Protein AF-A0A7S2GI85-F1 (afdb_monomer_lite)

Radius of gyration: 32.43 Å; chains: 1; bounding box: 48×87×82 Å

Secondary structure (DSSP, 8-state):
--------HHHHHHHHHHHHSHHHHHHHT--EEEEETTEEEETTEEEEEEEPPTTSPPPP-TTTHHHH-HHHHHHHHTEEEEETTEEEEHHHHHHT--TT-EE--S----TT---SGGGG----PPP-S-HHHHHHHHHHHHHHHHHHHHHHHHHSS-----------------------------------------------

Sequence (204 aa):
GGKGADEDPLRSELDVIMRNSGDLFALRGWDLVHVNRERYLLNGRTIKLYQIPPGSALPYFTHISPMLGYDVAERASRIVVCDGPLRQPLLDYLLQTGQNESYDQRGTENPGGVEGAGKIIDFNVAFSGDRMIEMKHATIQAEMRRIVDEEVTRMTVPSPDRARPLGAMPGGQVGIPRGPSASTSYHNMSMSQDMETTRRYMDG

Foldseek 3Di:
DDPPPPPDVLVVLVVVLCVQCVVVCVVLVWDWADDDDQWIQTVNAIKGKDFADPPDDFFDQVVCCVPRHDVSSRSQSRIWIHDPQWIDGPVCVSVVVVGPIDGNPPPVVPVVDLPAPLVVDDDPDDDPVDPVVVVVVVVVSVVVSVVRRVVVVVVPDPDPDDDDDDDDDDDDDDDDDDDDDDDDDDDDDDDDDDDDDDDDDDDD

pLDDT: mean 73.33, std 22.31, range [34.06, 97.56]

Organism: NCBI:txid327968

Structure (mmCIF, N/CA/C/O backbone):
data_AF-A0A7S2GI85-F1
#
_entry.id   AF-A0A7S2GI85-F1
#
loop_
_atom_site.group_PDB
_atom_site.id
_atom_site.type_symbol
_atom_site.label_atom_id
_atom_site.label_alt_id
_atom_site.label_comp_id
_atom_site.label_asym_id
_atom_site.label_entity_id
_atom_site.label_seq_id
_atom_site.pdbx_PDB_ins_code
_atom_site.Cartn_x
_atom_site.Cartn_y
_atom_site.Cartn_z
_atom_site.occupancy
_atom_site.B_iso_or_equiv
_atom_site.auth_seq_id
_atom_site.auth_comp_id
_atom_site.auth_asym_id
_atom_site.auth_atom_id
_atom_site.pdbx_PDB_model_num
ATOM 1 N N . GLY A 1 1 ? -27.551 12.483 -22.289 1.00 35.38 1 GLY A N 1
ATOM 2 C CA . GLY A 1 1 ? -26.116 12.714 -22.531 1.00 35.38 1 GLY A CA 1
ATOM 3 C C . GLY A 1 1 ? -25.340 11.820 -21.599 1.00 35.38 1 GLY A C 1
ATOM 4 O O . GLY A 1 1 ? -25.508 11.961 -20.395 1.00 35.38 1 GLY A O 1
ATOM 5 N N . GLY A 1 2 ? -24.611 10.845 -22.146 1.00 44.38 2 GLY A N 1
ATOM 6 C CA . GLY A 1 2 ? -23.839 9.873 -21.373 1.00 44.38 2 GLY A CA 1
ATOM 7 C C . GLY A 1 2 ? -22.739 10.577 -20.590 1.00 44.38 2 GLY A C 1
ATOM 8 O O . GLY A 1 2 ? -21.836 11.163 -21.177 1.00 44.38 2 GLY A O 1
ATOM 9 N N . LYS A 1 3 ? -22.867 10.562 -19.265 1.00 47.69 3 LYS A N 1
ATOM 10 C CA . LYS A 1 3 ? -21.841 11.021 -18.336 1.00 47.69 3 LYS A CA 1
ATOM 11 C C . LYS A 1 3 ? -20.714 9.995 -18.445 1.00 47.69 3 LYS A C 1
ATOM 13 O O . LYS A 1 3 ? -20.903 8.860 -18.015 1.00 47.69 3 LYS A O 1
ATOM 18 N N . GLY A 1 4 ? -19.637 10.359 -19.143 1.00 44.94 4 GLY A N 1
ATOM 19 C CA . GLY A 1 4 ? -18.458 9.512 -19.295 1.00 44.94 4 GLY A CA 1
ATOM 20 C C . GLY A 1 4 ? -18.057 8.981 -17.928 1.00 44.94 4 GLY A C 1
ATOM 21 O O . GLY A 1 4 ? -18.009 9.747 -16.964 1.00 44.94 4 GLY A O 1
ATOM 22 N N . ALA A 1 5 ? -17.892 7.664 -17.838 1.00 51.09 5 ALA A N 1
ATOM 23 C CA . ALA A 1 5 ? -17.296 7.033 -16.683 1.00 51.09 5 ALA A CA 1
ATOM 24 C C . ALA A 1 5 ? -15.904 7.648 -16.531 1.00 51.09 5 ALA A C 1
ATOM 26 O O . ALA A 1 5 ? -15.017 7.377 -17.334 1.00 51.09 5 ALA A O 1
ATOM 27 N N . ASP A 1 6 ? -15.774 8.556 -15.571 1.00 56.22 6 ASP A N 1
ATOM 28 C CA . ASP A 1 6 ? -14.496 9.018 -15.053 1.00 56.22 6 ASP A CA 1
ATOM 29 C C . ASP A 1 6 ? -13.850 7.755 -14.469 1.00 56.22 6 ASP A C 1
ATOM 31 O O . ASP A 1 6 ? -14.204 7.311 -13.372 1.00 56.22 6 ASP A O 1
ATOM 35 N N . GLU A 1 7 ? -13.066 7.049 -15.285 1.00 65.69 7 GLU A N 1
ATOM 36 C CA . GLU A 1 7 ? -12.325 5.885 -14.824 1.00 65.69 7 GLU A CA 1
ATOM 37 C C . GLU A 1 7 ? -11.372 6.373 -13.743 1.00 65.69 7 GLU A C 1
ATOM 39 O O . GLU A 1 7 ? -10.513 7.219 -13.984 1.00 65.69 7 GLU A O 1
ATOM 44 N N . ASP A 1 8 ? -11.579 5.871 -12.528 1.00 84.94 8 ASP A N 1
ATOM 45 C CA . 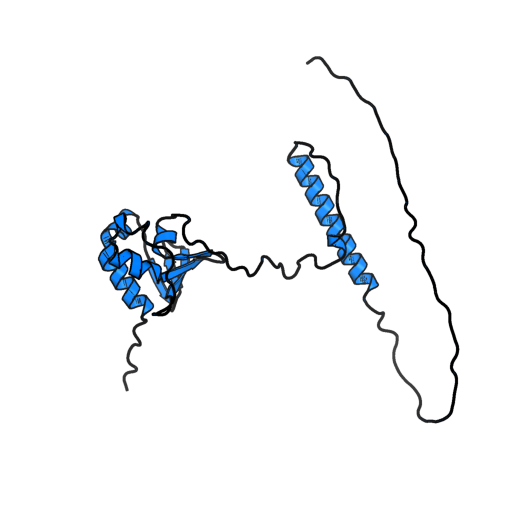ASP A 1 8 ? -10.770 6.227 -11.374 1.00 84.94 8 ASP A CA 1
ATOM 46 C C . ASP A 1 8 ? -9.297 5.886 -11.684 1.00 84.94 8 ASP A C 1
ATOM 48 O O . ASP A 1 8 ? -8.977 4.702 -11.859 1.00 84.94 8 ASP A O 1
ATOM 52 N N . PRO A 1 9 ? -8.392 6.880 -11.787 1.00 88.44 9 PRO A N 1
ATOM 53 C CA . PRO A 1 9 ? -7.005 6.649 -12.187 1.00 88.44 9 PRO A CA 1
ATOM 54 C C . PRO A 1 9 ? -6.286 5.687 -11.235 1.00 88.44 9 PRO A C 1
ATOM 56 O O . PRO A 1 9 ? -5.442 4.904 -11.674 1.00 88.44 9 PRO A O 1
ATOM 59 N N . LEU A 1 10 ? -6.681 5.669 -9.956 1.00 92.44 10 LEU A N 1
ATOM 60 C CA . LEU A 1 10 ? -6.186 4.708 -8.976 1.00 92.44 10 LEU A CA 1
ATOM 61 C C . LEU A 1 10 ? -6.545 3.275 -9.377 1.00 92.44 10 LEU A C 1
ATOM 63 O O . LEU A 1 10 ? -5.712 2.376 -9.278 1.00 92.44 10 LEU A O 1
ATOM 67 N N . ARG A 1 11 ? -7.781 3.057 -9.830 1.00 92.25 11 ARG A N 1
ATOM 68 C CA . ARG A 1 11 ? -8.268 1.733 -10.218 1.00 92.25 11 ARG A CA 1
ATOM 69 C C . ARG A 1 11 ? -7.554 1.228 -11.466 1.00 92.25 11 ARG A C 1
ATOM 71 O O . ARG A 1 11 ? -7.111 0.086 -11.476 1.00 92.25 11 ARG A O 1
ATOM 78 N N . SER A 1 12 ? -7.373 2.089 -12.467 1.00 91.94 12 SER A N 1
ATOM 79 C CA . SER A 1 12 ? -6.593 1.737 -13.659 1.00 91.94 12 SER A CA 1
ATOM 80 C C . SER A 1 12 ? -5.156 1.345 -13.293 1.00 91.94 12 SER A C 1
ATOM 82 O O . SER A 1 12 ? -4.629 0.370 -13.828 1.00 91.94 12 SER A O 1
ATOM 84 N N . GLU A 1 13 ? -4.511 2.078 -12.380 1.00 92.81 13 GLU A N 1
ATOM 85 C CA . GLU A 1 13 ? -3.142 1.762 -11.958 1.00 92.81 13 GLU A CA 1
ATOM 86 C C . GLU A 1 13 ? -3.076 0.453 -11.152 1.00 92.81 13 GLU A C 1
ATOM 88 O O . GLU A 1 13 ? -2.193 -0.374 -11.393 1.00 92.81 13 GLU A O 1
ATOM 93 N N . LEU A 1 14 ? -4.041 0.211 -1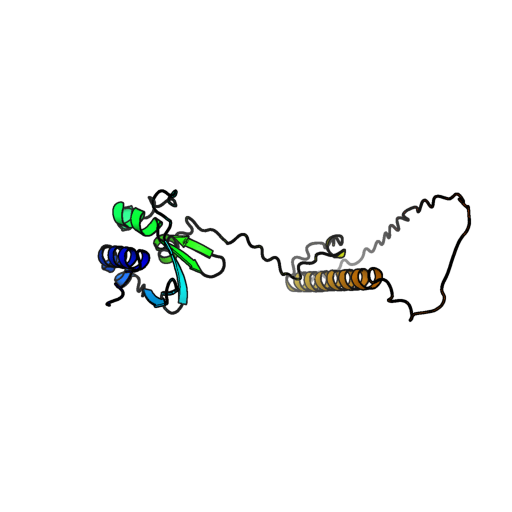0.256 1.00 94.38 14 LEU A N 1
ATOM 94 C CA . LEU A 1 14 ? -4.179 -1.061 -9.537 1.00 94.38 14 LEU A CA 1
ATOM 95 C C . LEU A 1 14 ? -4.355 -2.238 -10.494 1.00 94.38 14 LEU A C 1
ATOM 97 O O . LEU A 1 14 ? -3.657 -3.237 -10.349 1.00 94.38 14 LEU A O 1
ATOM 101 N N . ASP A 1 15 ? -5.217 -2.111 -11.502 1.00 93.88 15 ASP A N 1
ATOM 102 C CA . ASP A 1 15 ? -5.456 -3.167 -12.488 1.00 93.88 15 ASP A CA 1
ATOM 103 C C . ASP A 1 15 ? -4.189 -3.487 -13.302 1.00 93.88 15 ASP A C 1
ATOM 105 O O . ASP A 1 15 ? -3.966 -4.629 -13.709 1.00 93.88 15 ASP A O 1
ATOM 109 N N . VAL A 1 16 ? -3.327 -2.498 -13.563 1.00 93.56 16 VAL A N 1
ATOM 110 C CA . VAL A 1 16 ? -2.014 -2.729 -14.192 1.00 93.56 16 VAL A CA 1
ATOM 111 C C . VAL A 1 16 ? -1.088 -3.495 -13.248 1.00 93.56 16 VAL A C 1
ATOM 113 O O . VAL A 1 16 ? -0.493 -4.492 -13.660 1.00 93.56 16 VAL A O 1
ATOM 116 N N . ILE A 1 17 ? -0.991 -3.082 -11.983 1.00 94.75 17 ILE A N 1
ATOM 117 C CA . ILE A 1 17 ? -0.151 -3.759 -10.985 1.00 94.75 17 ILE A CA 1
ATOM 118 C C . ILE A 1 17 ? -0.621 -5.200 -10.778 1.00 94.75 17 ILE A C 1
ATOM 120 O O . ILE A 1 17 ? 0.200 -6.114 -10.833 1.00 94.75 17 ILE A O 1
ATOM 124 N N . MET A 1 18 ? -1.924 -5.428 -10.607 1.00 94.38 18 MET A N 1
ATOM 125 C CA . MET A 1 18 ? -2.496 -6.760 -10.400 1.00 94.38 18 MET A CA 1
ATOM 126 C C . MET A 1 18 ? -2.300 -7.668 -11.613 1.00 94.38 18 MET A C 1
ATOM 128 O O . MET A 1 18 ? -2.027 -8.849 -11.442 1.00 94.38 18 MET A O 1
ATOM 132 N N . ARG A 1 19 ? -2.369 -7.140 -12.842 1.00 94.44 19 ARG A N 1
ATOM 133 C CA . ARG A 1 19 ? -2.048 -7.928 -14.044 1.00 94.44 19 ARG A CA 1
ATOM 134 C C . ARG A 1 19 ? -0.569 -8.301 -14.120 1.00 94.44 19 ARG A C 1
ATOM 136 O O . ARG A 1 19 ? -0.256 -9.434 -14.461 1.00 94.44 19 ARG A O 1
ATOM 143 N N . ASN A 1 20 ? 0.328 -7.379 -13.773 1.00 93.94 20 ASN A N 1
ATOM 144 C CA . ASN A 1 20 ? 1.775 -7.610 -13.850 1.00 93.94 20 ASN A CA 1
ATOM 145 C C . ASN A 1 20 ? 2.326 -8.448 -12.687 1.00 93.94 20 ASN A C 1
ATOM 147 O O . ASN A 1 20 ? 3.384 -9.053 -12.816 1.00 93.94 20 ASN A O 1
ATOM 151 N N . SER A 1 21 ? 1.630 -8.472 -11.550 1.00 93.94 21 SER A N 1
ATOM 152 C CA . SER A 1 21 ? 2.037 -9.188 -10.334 1.00 93.94 21 SER A CA 1
ATOM 153 C C . SER A 1 21 ? 1.024 -10.249 -9.894 1.00 93.94 21 SER A C 1
ATOM 155 O O . SER A 1 21 ? 1.075 -10.721 -8.759 1.00 93.94 21 SER A O 1
ATOM 157 N N . GLY A 1 22 ? 0.118 -10.650 -10.791 1.00 92.44 22 GLY A N 1
ATOM 158 C CA . GLY A 1 22 ? -0.996 -11.553 -10.488 1.00 92.44 22 GLY A CA 1
ATOM 159 C C . GLY A 1 22 ? -0.549 -12.885 -9.894 1.00 92.44 22 GLY A C 1
ATOM 160 O O . GLY A 1 22 ? -1.153 -13.354 -8.932 1.00 92.44 22 GLY A O 1
ATOM 161 N N . ASP A 1 23 ? 0.567 -13.434 -10.379 1.00 94.12 23 ASP A N 1
ATOM 162 C CA . ASP A 1 23 ? 1.159 -14.661 -9.839 1.00 94.12 23 ASP A CA 1
ATOM 163 C C . ASP A 1 23 ? 1.561 -14.505 -8.367 1.00 94.12 23 ASP A C 1
ATOM 165 O O . ASP A 1 23 ? 1.338 -15.411 -7.564 1.00 94.12 23 ASP A O 1
ATOM 169 N N . LEU A 1 24 ? 2.104 -13.343 -7.981 1.00 93.62 24 LEU A N 1
ATOM 170 C CA . LEU A 1 24 ? 2.474 -13.065 -6.592 1.00 93.62 24 LEU A CA 1
ATOM 171 C C . LEU A 1 24 ? 1.231 -12.928 -5.704 1.00 93.62 24 LEU A C 1
ATOM 173 O O . LEU A 1 24 ? 1.209 -13.487 -4.608 1.00 93.62 24 LEU A O 1
ATOM 177 N N . PHE A 1 25 ? 0.198 -12.225 -6.179 1.00 94.69 25 PHE A N 1
ATOM 178 C CA . PHE A 1 25 ? -1.075 -12.089 -5.463 1.00 94.69 25 PHE A CA 1
ATOM 179 C C . PHE A 1 25 ? -1.739 -13.452 -5.246 1.00 94.69 25 PHE A C 1
ATOM 181 O O . PHE A 1 25 ? -2.134 -13.770 -4.123 1.00 94.69 25 PHE A O 1
ATOM 188 N N . ALA A 1 26 ? -1.788 -14.290 -6.285 1.00 94.56 26 ALA A N 1
ATOM 189 C CA . ALA A 1 26 ? -2.333 -15.640 -6.205 1.00 94.56 26 ALA A CA 1
ATOM 190 C C . ALA A 1 26 ? -1.514 -16.532 -5.259 1.00 94.56 26 ALA A C 1
ATOM 192 O O . ALA A 1 26 ? -2.082 -17.190 -4.389 1.00 94.56 26 ALA A O 1
ATOM 193 N N . LEU A 1 27 ? -0.180 -16.511 -5.373 1.00 96.12 27 LEU A N 1
ATOM 194 C CA . LEU A 1 27 ? 0.724 -17.299 -4.530 1.00 96.12 27 LEU A CA 1
ATOM 195 C C . LEU A 1 27 ? 0.602 -16.940 -3.043 1.00 96.12 27 LEU A C 1
ATOM 197 O O . LEU A 1 27 ? 0.698 -17.814 -2.184 1.00 96.12 27 LEU A O 1
ATOM 201 N N . ARG A 1 28 ? 0.416 -15.654 -2.730 1.00 95.19 28 ARG A N 1
ATOM 202 C CA . ARG A 1 28 ? 0.301 -15.153 -1.352 1.00 95.19 28 ARG A CA 1
ATOM 203 C C . ARG A 1 28 ? -1.131 -15.145 -0.821 1.00 95.19 28 ARG A C 1
ATOM 205 O O . ARG A 1 28 ? -1.319 -14.869 0.362 1.00 95.19 28 ARG A O 1
ATOM 212 N N . GLY A 1 29 ? -2.119 -15.448 -1.663 1.00 95.19 29 GLY A N 1
ATOM 213 C CA . GLY A 1 29 ? -3.531 -15.376 -1.297 1.00 95.19 29 GLY A CA 1
ATOM 214 C C . GLY A 1 29 ? -3.954 -13.960 -0.907 1.00 95.19 29 GLY A C 1
ATOM 215 O O . GLY A 1 29 ? -4.671 -13.783 0.075 1.00 95.19 29 GLY A O 1
ATOM 216 N N . TRP A 1 30 ? -3.453 -12.947 -1.619 1.00 96.12 30 TRP A N 1
ATOM 217 C CA . TRP A 1 30 ? -3.903 -11.568 -1.454 1.00 96.12 30 TRP A CA 1
ATOM 218 C C . TRP A 1 30 ? -5.110 -11.322 -2.351 1.00 96.12 30 TRP A C 1
ATOM 220 O O . TRP A 1 30 ? -4.985 -11.255 -3.572 1.00 96.12 30 TRP A O 1
ATOM 230 N N . ASP A 1 31 ? -6.272 -11.174 -1.731 1.00 95.38 31 ASP A N 1
ATOM 231 C CA . ASP A 1 31 ? -7.523 -10.841 -2.397 1.00 95.38 31 ASP A CA 1
ATOM 232 C C . ASP A 1 31 ? -7.865 -9.375 -2.130 1.00 95.38 31 ASP A C 1
ATOM 234 O O . ASP A 1 31 ? -8.175 -9.002 -0.994 1.00 95.38 31 ASP A O 1
ATOM 238 N N . LEU A 1 32 ? -7.750 -8.542 -3.170 1.00 95.69 32 LEU A N 1
ATOM 239 C CA . LEU A 1 32 ? -8.027 -7.110 -3.122 1.00 95.69 32 LEU A CA 1
ATOM 240 C C . LEU A 1 32 ? -9.298 -6.804 -3.921 1.00 95.69 32 LEU A C 1
ATOM 242 O O . LEU A 1 32 ? -9.292 -6.806 -5.150 1.00 95.69 32 LEU A O 1
ATOM 246 N N . VAL A 1 33 ? -10.383 -6.491 -3.216 1.00 95.69 33 VAL A N 1
ATOM 247 C CA . VAL A 1 33 ? -11.706 -6.253 -3.803 1.00 95.69 33 VAL A CA 1
ATOM 248 C C . VAL A 1 33 ? -12.118 -4.801 -3.597 1.00 95.69 33 VAL A C 1
ATOM 250 O O . VAL A 1 33 ? -12.135 -4.293 -2.476 1.00 95.69 33 VAL A O 1
ATOM 253 N N . HIS A 1 34 ? -12.487 -4.114 -4.677 1.00 94.88 34 HIS A N 1
ATOM 254 C CA . HIS A 1 34 ? -13.018 -2.752 -4.595 1.00 94.88 34 HIS A CA 1
ATOM 255 C C . HIS A 1 34 ? -14.394 -2.733 -3.922 1.00 94.88 34 HIS A C 1
ATOM 257 O O . HIS A 1 34 ? -15.280 -3.497 -4.295 1.00 94.88 34 HIS A O 1
ATOM 263 N N . VAL A 1 35 ? -14.586 -1.838 -2.947 1.00 94.38 35 VAL A N 1
ATOM 264 C CA . VAL A 1 35 ? -15.875 -1.659 -2.258 1.00 94.38 35 VAL A CA 1
ATOM 265 C C . VAL A 1 35 ? -16.576 -0.407 -2.760 1.00 94.38 35 VAL A C 1
ATOM 267 O O . VAL A 1 35 ? -17.689 -0.469 -3.278 1.00 94.38 35 VAL A O 1
ATOM 270 N N . ASN A 1 36 ? -15.951 0.755 -2.559 1.00 90.19 36 ASN A N 1
ATOM 271 C CA . ASN A 1 36 ? -16.453 2.039 -3.035 1.00 90.19 36 ASN A CA 1
ATOM 272 C C . ASN A 1 36 ? -15.355 3.102 -3.003 1.00 90.19 36 ASN A C 1
ATOM 274 O O . ASN A 1 36 ? -14.596 3.171 -2.045 1.00 90.19 36 ASN A O 1
ATOM 278 N N . ARG A 1 37 ? -15.311 3.988 -4.008 1.00 90.56 37 ARG A N 1
ATOM 279 C CA . ARG A 1 37 ? -14.323 5.085 -4.082 1.00 90.56 37 ARG A CA 1
ATOM 280 C C . ARG A 1 37 ? -12.904 4.565 -3.775 1.00 90.56 37 ARG A C 1
ATOM 282 O O . ARG A 1 37 ? -12.436 3.654 -4.439 1.00 90.56 37 ARG A O 1
ATOM 289 N N . GLU A 1 38 ? -12.290 5.064 -2.710 1.00 93.31 38 GLU A N 1
ATOM 290 C CA . GLU A 1 38 ? -10.956 4.699 -2.227 1.00 93.31 38 GLU A CA 1
ATOM 291 C C . GLU A 1 38 ? -10.935 3.485 -1.279 1.00 93.31 38 GLU A C 1
ATOM 293 O O . GLU A 1 38 ? -9.882 3.132 -0.763 1.00 93.31 38 GLU A O 1
ATOM 298 N N . ARG A 1 39 ? -12.073 2.858 -0.963 1.00 96.38 39 ARG A N 1
ATOM 299 C CA . ARG A 1 39 ? -12.157 1.739 -0.011 1.00 96.38 39 ARG A CA 1
ATOM 300 C C . ARG A 1 39 ? -12.086 0.390 -0.713 1.00 96.38 39 ARG A C 1
ATOM 302 O O . ARG A 1 39 ? -12.834 0.132 -1.659 1.00 96.38 39 ARG A O 1
ATOM 309 N N . TYR A 1 40 ? -11.255 -0.485 -0.159 1.00 97.44 40 TYR A N 1
ATOM 310 C CA . TYR A 1 40 ? -11.006 -1.835 -0.648 1.00 97.44 40 TYR A CA 1
ATOM 311 C C . TYR A 1 40 ? -11.073 -2.832 0.512 1.00 97.44 40 TYR A C 1
ATOM 313 O O . TYR A 1 40 ? -10.775 -2.487 1.656 1.00 97.44 40 TYR A O 1
ATOM 321 N N . LEU A 1 41 ? -11.474 -4.065 0.223 1.00 97.50 41 LEU A N 1
ATOM 322 C CA . LEU A 1 41 ? -11.290 -5.207 1.107 1.00 97.50 41 LEU A CA 1
ATOM 323 C C . LEU A 1 41 ? -10.002 -5.907 0.704 1.00 97.50 41 LEU A C 1
ATOM 325 O O . LEU A 1 41 ? -9.860 -6.291 -0.449 1.00 97.50 41 LEU A O 1
ATOM 329 N N . LEU A 1 42 ? -9.093 -6.076 1.653 1.00 96.62 42 LEU A N 1
ATOM 330 C CA . LEU A 1 42 ? -7.888 -6.871 1.504 1.00 96.62 42 LEU A CA 1
ATOM 331 C C . LEU A 1 42 ? -7.956 -8.030 2.494 1.00 96.62 42 LEU A C 1
ATOM 333 O O . LEU A 1 42 ? -7.918 -7.804 3.704 1.00 96.62 42 LEU A O 1
ATOM 337 N N . ASN A 1 43 ? -8.113 -9.258 2.000 1.00 95.31 43 ASN A N 1
ATOM 338 C CA . ASN A 1 43 ? -8.266 -10.461 2.832 1.00 95.31 43 ASN A CA 1
ATOM 339 C C . ASN A 1 43 ? -9.351 -10.305 3.923 1.00 95.31 43 ASN A C 1
ATOM 341 O O . ASN A 1 43 ? -9.163 -10.675 5.081 1.00 95.31 43 ASN A O 1
ATOM 345 N N . GLY A 1 44 ? -10.484 -9.688 3.567 1.00 93.50 44 GLY A N 1
ATOM 346 C CA . GLY A 1 44 ? -11.601 -9.409 4.481 1.00 93.50 44 GLY A CA 1
ATOM 347 C C . GLY A 1 44 ? -11.435 -8.166 5.369 1.00 93.50 44 GLY A C 1
ATOM 348 O O . GLY A 1 44 ? -12.385 -7.770 6.045 1.00 93.50 44 GLY A O 1
ATOM 349 N N . ARG A 1 45 ? -10.274 -7.500 5.352 1.00 95.62 45 ARG A N 1
ATOM 350 C CA . ARG A 1 45 ? -10.020 -6.256 6.093 1.00 95.62 45 ARG A CA 1
ATOM 351 C C . ARG A 1 45 ? -10.315 -5.035 5.226 1.00 95.62 45 ARG A C 1
ATOM 353 O O . ARG A 1 45 ? -9.826 -4.935 4.109 1.00 95.62 45 ARG A O 1
ATOM 360 N N . THR A 1 46 ? -11.091 -4.078 5.737 1.00 96.94 46 THR A N 1
ATOM 361 C CA . THR A 1 46 ? -11.358 -2.825 5.008 1.00 96.94 46 THR A CA 1
ATOM 362 C C . THR A 1 46 ? -10.182 -1.865 5.142 1.00 96.94 46 THR A C 1
ATOM 364 O O . THR A 1 46 ? -9.889 -1.404 6.242 1.00 96.94 46 THR A O 1
ATOM 367 N N . ILE A 1 47 ? -9.576 -1.504 4.016 1.00 97.44 47 ILE A N 1
ATOM 368 C CA . ILE A 1 47 ? -8.505 -0.513 3.907 1.00 97.44 47 ILE A CA 1
ATOM 369 C C . ILE A 1 47 ? -8.932 0.636 2.992 1.00 97.44 47 ILE A C 1
ATOM 371 O O . ILE A 1 47 ? -9.897 0.530 2.228 1.00 97.44 47 ILE A O 1
ATOM 375 N N . LYS A 1 48 ? -8.216 1.757 3.070 1.00 97.44 48 LYS A N 1
ATOM 376 C CA . LYS A 1 48 ? -8.310 2.836 2.085 1.00 97.44 48 LYS A CA 1
ATOM 377 C C . LYS A 1 48 ? -7.048 2.856 1.234 1.00 97.44 48 LYS A C 1
ATOM 379 O O . LYS A 1 48 ? -5.962 2.698 1.774 1.00 97.44 48 LYS A O 1
ATOM 384 N N . LEU A 1 49 ? -7.190 3.087 -0.060 1.00 97.25 49 LEU A N 1
ATOM 385 C CA . LEU A 1 49 ? -6.087 3.270 -0.991 1.00 97.25 49 LEU A CA 1
ATOM 386 C C . LEU A 1 49 ? -6.145 4.683 -1.556 1.00 97.25 49 LEU A C 1
ATOM 388 O O . LEU A 1 49 ? -7.220 5.159 -1.912 1.00 97.25 49 LEU A O 1
ATOM 392 N N . TYR A 1 50 ? -4.996 5.336 -1.668 1.00 95.00 50 TYR A N 1
ATOM 393 C CA . TYR A 1 50 ? -4.878 6.587 -2.408 1.00 95.00 50 TYR A CA 1
ATOM 394 C C . TYR A 1 50 ? -3.625 6.577 -3.275 1.00 95.00 50 TYR A C 1
ATOM 396 O O . TYR A 1 50 ? -2.657 5.868 -2.994 1.00 95.00 50 TYR A O 1
ATOM 404 N N . GLN A 1 51 ? -3.650 7.378 -4.335 1.00 95.56 51 GLN A N 1
ATOM 405 C CA . GLN A 1 51 ? -2.532 7.520 -5.255 1.00 95.56 51 GLN A CA 1
ATOM 406 C C . GLN A 1 51 ? -1.762 8.807 -4.958 1.00 95.56 51 GLN A C 1
ATOM 408 O O . GLN A 1 51 ? -2.340 9.887 -4.834 1.00 95.56 51 GLN A O 1
ATOM 413 N N . ILE A 1 52 ? -0.442 8.697 -4.868 1.00 94.38 52 ILE A N 1
ATOM 414 C CA . ILE A 1 52 ? 0.466 9.836 -4.792 1.00 94.38 52 ILE A CA 1
ATOM 415 C C . ILE A 1 52 ? 0.422 10.584 -6.137 1.00 94.38 52 ILE A C 1
ATOM 417 O O . ILE A 1 52 ? 0.648 9.956 -7.180 1.00 94.38 52 ILE A O 1
ATOM 421 N N . PRO A 1 53 ? 0.181 11.911 -6.145 1.00 92.31 53 PRO A N 1
ATOM 422 C CA . PRO A 1 53 ? 0.095 12.681 -7.378 1.00 92.31 53 PRO A CA 1
ATOM 423 C C . PRO A 1 53 ? 1.371 12.581 -8.229 1.00 92.31 53 PRO A C 1
ATOM 425 O O . PRO A 1 53 ? 2.481 12.580 -7.674 1.00 92.31 53 PRO A O 1
ATOM 428 N N . PRO A 1 54 ? 1.250 12.560 -9.569 1.00 90.06 54 PRO A N 1
ATOM 429 C CA . PRO A 1 54 ? 2.399 12.639 -10.466 1.00 90.06 54 PRO A CA 1
ATOM 430 C C . PRO A 1 54 ? 3.303 13.835 -10.130 1.00 90.06 54 PRO A C 1
ATOM 432 O O . PRO A 1 54 ? 2.820 14.911 -9.788 1.00 90.06 54 PRO A O 1
ATOM 435 N N . GLY A 1 55 ? 4.622 13.643 -10.209 1.00 91.56 55 GLY A N 1
ATOM 436 C CA . GLY A 1 55 ? 5.620 14.668 -9.867 1.00 91.56 55 GLY A CA 1
ATOM 437 C C . GLY A 1 55 ? 5.967 14.782 -8.377 1.00 91.56 55 GLY A C 1
ATOM 438 O O . GLY A 1 55 ? 6.956 15.429 -8.042 1.00 91.56 55 GLY A O 1
ATOM 439 N N . SER A 1 56 ? 5.218 14.128 -7.484 1.00 94.56 56 SER A N 1
ATOM 440 C CA . SER A 1 56 ? 5.587 14.042 -6.065 1.00 94.56 56 SER A CA 1
ATOM 441 C C . SER A 1 56 ? 6.760 13.081 -5.851 1.00 94.56 56 SER A C 1
ATOM 443 O O . SER A 1 56 ? 6.939 12.128 -6.616 1.00 94.56 56 SER A O 1
ATOM 445 N N . ALA A 1 57 ? 7.523 13.303 -4.777 1.00 94.88 57 ALA A N 1
ATOM 446 C CA . ALA A 1 57 ? 8.558 12.371 -4.342 1.00 94.88 57 ALA A CA 1
ATOM 447 C C . ALA A 1 57 ? 7.952 10.993 -4.031 1.00 94.88 57 ALA A C 1
ATOM 449 O O . ALA A 1 57 ? 6.904 10.897 -3.387 1.00 94.88 57 ALA A O 1
ATOM 450 N N . LEU A 1 58 ? 8.618 9.939 -4.499 1.00 94.81 58 LEU A N 1
ATOM 451 C CA . LEU A 1 58 ? 8.212 8.562 -4.246 1.00 94.81 58 LEU A CA 1
ATOM 452 C C . LEU A 1 58 ? 8.848 8.023 -2.961 1.00 94.81 58 LEU A C 1
ATOM 454 O O . LEU A 1 58 ? 10.007 8.345 -2.685 1.00 94.81 58 LEU A O 1
ATOM 458 N N . PRO A 1 59 ? 8.131 7.171 -2.208 1.00 95.12 59 PRO A N 1
ATOM 459 C CA . PRO A 1 59 ? 8.734 6.337 -1.176 1.00 95.12 59 PRO A CA 1
ATOM 460 C C . PRO A 1 59 ? 9.854 5.470 -1.759 1.00 95.12 59 PRO A C 1
ATOM 462 O O . PRO A 1 59 ? 9.844 5.136 -2.943 1.00 95.12 59 PRO A O 1
ATOM 465 N N . TYR A 1 60 ? 10.820 5.079 -0.934 1.00 96.19 60 TYR A N 1
ATOM 466 C CA . TYR A 1 60 ? 11.909 4.214 -1.380 1.00 96.19 60 TYR A CA 1
ATOM 467 C C . TYR A 1 60 ? 11.360 2.833 -1.769 1.00 96.19 60 TYR A C 1
ATOM 469 O O . TYR A 1 60 ? 10.737 2.181 -0.943 1.00 96.19 60 TYR A O 1
ATOM 477 N N . PHE A 1 61 ? 11.573 2.380 -3.008 1.00 96.56 61 PHE A N 1
ATOM 478 C CA . PHE A 1 61 ? 10.970 1.137 -3.524 1.00 96.56 61 PHE A CA 1
ATOM 479 C C . PHE A 1 61 ? 11.981 0.138 -4.099 1.00 96.56 61 PHE A C 1
ATOM 481 O O . PHE A 1 61 ? 11.614 -0.948 -4.548 1.00 96.56 61 PHE A O 1
ATOM 488 N N . THR A 1 62 ? 13.275 0.460 -4.124 1.00 97.06 62 THR A N 1
ATOM 489 C CA . THR A 1 62 ? 14.260 -0.409 -4.788 1.00 97.06 62 THR A CA 1
ATOM 490 C C . THR A 1 62 ? 14.541 -1.701 -4.026 1.00 97.06 62 THR A C 1
ATOM 492 O O . THR A 1 62 ? 15.118 -2.613 -4.603 1.00 97.06 62 THR A O 1
ATOM 495 N N . HIS A 1 63 ? 14.117 -1.831 -2.766 1.00 96.12 63 HIS A N 1
ATOM 496 C CA . HIS A 1 63 ? 14.228 -3.082 -2.006 1.00 96.12 63 HIS A CA 1
ATOM 497 C C . HIS A 1 63 ? 13.239 -4.163 -2.458 1.00 96.12 63 HIS A C 1
ATOM 499 O O . HIS A 1 63 ? 13.533 -5.343 -2.292 1.00 96.12 63 HIS A O 1
ATOM 505 N N . ILE A 1 64 ? 12.101 -3.789 -3.052 1.00 95.44 64 ILE A N 1
ATOM 506 C CA . ILE A 1 64 ? 11.112 -4.738 -3.600 1.00 95.44 64 ILE A CA 1
ATOM 507 C C . ILE A 1 64 ? 11.303 -5.006 -5.100 1.00 95.44 64 ILE A C 1
ATOM 509 O O . ILE A 1 64 ? 10.757 -5.976 -5.628 1.00 95.44 64 ILE A O 1
ATOM 513 N N . SER A 1 65 ? 12.108 -4.194 -5.794 1.00 95.94 65 SER A N 1
ATOM 514 C CA . SER A 1 65 ? 12.353 -4.349 -7.235 1.00 95.94 65 SER A CA 1
ATOM 515 C C . SER A 1 65 ? 12.942 -5.709 -7.648 1.00 95.94 65 SER A C 1
ATOM 517 O O . SER A 1 65 ? 12.544 -6.188 -8.711 1.00 95.94 65 SER A O 1
ATOM 519 N N . PRO A 1 66 ? 13.784 -6.410 -6.851 1.00 95.12 66 PRO A N 1
ATOM 520 C CA . PRO A 1 66 ? 14.271 -7.738 -7.233 1.00 95.12 66 PRO A CA 1
ATOM 521 C C . PRO A 1 66 ? 13.163 -8.796 -7.314 1.00 95.12 66 PRO A C 1
ATOM 523 O O . PRO A 1 66 ? 13.344 -9.816 -7.969 1.00 95.12 66 PRO A O 1
ATOM 526 N N . MET A 1 67 ? 12.029 -8.569 -6.643 1.00 91.88 67 MET A N 1
ATOM 527 C CA . MET A 1 67 ? 10.907 -9.509 -6.612 1.00 91.88 67 MET A CA 1
ATOM 528 C C . MET A 1 67 ? 9.912 -9.281 -7.754 1.00 91.88 67 MET A C 1
ATOM 530 O O . MET A 1 67 ? 9.324 -10.238 -8.245 1.00 91.88 67 MET A O 1
ATOM 534 N N . LEU A 1 68 ? 9.699 -8.024 -8.154 1.00 91.56 68 LEU A N 1
ATOM 535 C CA . LEU A 1 68 ? 8.589 -7.624 -9.033 1.00 91.56 68 LEU A CA 1
ATOM 536 C C . LEU A 1 68 ? 9.025 -6.894 -10.308 1.00 91.56 68 LEU A C 1
ATOM 538 O O . LEU A 1 68 ? 8.197 -6.603 -11.168 1.00 91.56 68 LEU A O 1
ATOM 542 N N . GLY A 1 69 ? 10.316 -6.597 -10.440 1.00 95.12 69 GLY A N 1
ATOM 543 C CA . GLY A 1 69 ? 10.835 -5.699 -11.462 1.00 95.12 69 GLY A CA 1
ATOM 544 C C . GLY A 1 69 ? 10.730 -4.233 -11.042 1.00 95.12 69 GLY A C 1
ATOM 545 O O . GLY A 1 69 ? 9.891 -3.840 -10.228 1.00 95.12 69 GLY A O 1
ATOM 546 N N . TYR A 1 70 ? 11.619 -3.413 -11.600 1.00 95.69 70 TYR A N 1
ATOM 547 C CA . TYR A 1 70 ? 11.735 -1.999 -11.245 1.00 95.69 70 TYR A CA 1
ATOM 548 C C . TYR A 1 70 ? 10.451 -1.217 -11.552 1.00 95.69 70 TYR A C 1
ATOM 550 O O . TYR A 1 70 ? 9.930 -0.541 -10.671 1.00 95.69 70 TYR A O 1
ATOM 558 N N . ASP A 1 71 ? 9.895 -1.382 -12.754 1.00 95.00 71 ASP A N 1
ATOM 559 C CA . ASP A 1 71 ? 8.736 -0.608 -13.217 1.00 95.00 71 ASP A CA 1
ATOM 560 C C . ASP A 1 71 ? 7.475 -0.879 -12.384 1.00 95.00 71 ASP A C 1
ATOM 562 O O . ASP A 1 71 ? 6.713 0.035 -12.067 1.00 95.00 71 ASP A O 1
ATOM 566 N N . VAL A 1 72 ? 7.247 -2.140 -12.002 1.00 95.12 72 VAL A N 1
ATOM 567 C CA . VAL A 1 72 ? 6.100 -2.526 -11.165 1.00 95.12 72 VAL A CA 1
ATOM 568 C C . VAL A 1 72 ? 6.286 -2.005 -9.743 1.00 95.12 72 VAL A C 1
ATOM 570 O O . VAL A 1 72 ? 5.342 -1.464 -9.168 1.00 95.12 72 VAL A O 1
ATOM 573 N N . ALA A 1 73 ? 7.499 -2.118 -9.192 1.00 96.00 73 ALA A N 1
ATOM 574 C CA . ALA A 1 73 ? 7.828 -1.589 -7.873 1.00 96.00 73 ALA A CA 1
ATOM 575 C C . ALA A 1 73 ? 7.656 -0.062 -7.807 1.00 96.00 73 ALA A C 1
ATOM 577 O O . ALA A 1 73 ? 7.036 0.442 -6.871 1.00 96.00 73 ALA A O 1
ATOM 578 N N . GLU A 1 74 ? 8.135 0.670 -8.817 1.00 95.88 74 GLU A N 1
ATOM 579 C CA . GLU A 1 74 ? 7.977 2.124 -8.907 1.00 95.88 74 GLU A CA 1
ATOM 580 C C . GLU A 1 74 ? 6.496 2.514 -8.967 1.00 95.88 74 GLU A C 1
ATOM 582 O O . GLU A 1 74 ? 6.037 3.353 -8.188 1.00 95.88 74 GLU A O 1
ATOM 587 N N . ARG A 1 75 ? 5.720 1.885 -9.856 1.00 95.00 75 ARG A N 1
ATOM 588 C CA . ARG A 1 75 ? 4.283 2.156 -10.002 1.00 95.00 75 ARG A CA 1
ATOM 589 C C . ARG A 1 75 ? 3.522 1.889 -8.714 1.00 95.00 75 ARG A C 1
ATOM 591 O O . ARG A 1 75 ? 2.767 2.740 -8.250 1.00 95.00 75 ARG A O 1
ATOM 598 N N . ALA A 1 76 ? 3.763 0.741 -8.096 1.00 95.75 76 ALA A N 1
ATOM 599 C CA . ALA A 1 76 ? 3.093 0.366 -6.864 1.00 95.75 76 ALA A CA 1
ATOM 600 C C . ALA A 1 76 ? 3.505 1.226 -5.662 1.00 95.75 76 ALA A C 1
ATOM 602 O O . ALA A 1 76 ? 2.689 1.426 -4.765 1.00 95.75 76 ALA A O 1
ATOM 603 N N . SER A 1 77 ? 4.713 1.806 -5.661 1.00 96.38 77 SER A N 1
ATOM 604 C CA . SER A 1 77 ? 5.139 2.765 -4.630 1.00 96.38 77 SER A CA 1
ATOM 605 C C . SER A 1 77 ? 4.278 4.035 -4.591 1.00 96.38 77 SER A C 1
ATOM 607 O O . SER A 1 77 ? 4.203 4.703 -3.560 1.00 96.38 77 SER A O 1
ATOM 609 N N . ARG A 1 78 ? 3.582 4.356 -5.695 1.00 96.62 78 ARG A N 1
ATOM 610 C CA . ARG A 1 78 ? 2.630 5.475 -5.767 1.00 96.62 78 ARG A CA 1
ATOM 611 C C . ARG A 1 78 ? 1.310 5.178 -5.076 1.00 96.62 78 ARG A C 1
ATOM 613 O O . ARG A 1 78 ? 0.560 6.115 -4.829 1.00 96.62 78 ARG A O 1
ATOM 620 N N . ILE A 1 79 ? 0.994 3.919 -4.801 1.00 97.44 79 ILE A N 1
ATOM 621 C CA . ILE A 1 79 ? -0.265 3.542 -4.165 1.00 97.44 79 ILE A CA 1
ATOM 622 C C . ILE A 1 79 ? 0.001 3.321 -2.690 1.00 97.44 79 ILE A C 1
ATOM 624 O O . ILE A 1 79 ? 0.792 2.459 -2.318 1.00 97.44 79 ILE A O 1
ATOM 628 N N . VAL A 1 80 ? -0.675 4.090 -1.848 1.00 97.38 80 VAL A N 1
ATOM 629 C CA . VAL A 1 80 ? -0.501 4.026 -0.401 1.00 97.38 80 VAL A CA 1
ATOM 630 C C . VAL A 1 80 ? -1.754 3.457 0.242 1.00 97.38 80 VAL A C 1
ATOM 632 O O . VAL A 1 80 ? -2.876 3.886 -0.032 1.00 97.38 80 VAL A O 1
ATOM 635 N N . VAL A 1 81 ? -1.533 2.488 1.120 1.00 97.56 81 VAL A N 1
ATOM 636 C CA . VAL A 1 81 ? -2.526 1.893 2.004 1.00 97.56 81 VAL A CA 1
ATOM 637 C C . VAL A 1 81 ? -2.663 2.763 3.243 1.00 97.56 81 VAL A C 1
ATOM 639 O O . VAL A 1 81 ? -1.680 3.079 3.905 1.00 97.56 81 VAL A O 1
ATOM 642 N N . CYS A 1 82 ? -3.901 3.118 3.560 1.00 96.62 82 CYS A N 1
ATOM 643 C CA . CYS A 1 82 ? -4.338 3.748 4.796 1.00 96.62 82 CYS A CA 1
ATOM 644 C C . CYS A 1 82 ? -5.151 2.728 5.600 1.00 96.62 82 CYS A C 1
ATOM 646 O O . CYS A 1 82 ? -6.302 2.428 5.255 1.00 96.62 82 CYS A O 1
ATOM 648 N N . ASP A 1 83 ? -4.569 2.230 6.685 1.00 94.94 83 ASP A N 1
ATOM 649 C CA . ASP A 1 83 ? -5.175 1.252 7.584 1.00 94.94 83 ASP A CA 1
ATOM 650 C C . ASP A 1 83 ? -5.177 1.794 9.021 1.00 94.94 83 ASP A C 1
ATOM 652 O O . ASP A 1 83 ? -4.219 1.663 9.782 1.00 94.94 83 ASP A O 1
ATOM 656 N N . GLY A 1 84 ? -6.257 2.494 9.376 1.00 91.62 84 GLY A N 1
ATOM 657 C CA . GLY A 1 84 ? -6.310 3.265 10.617 1.00 91.62 84 GLY A CA 1
ATOM 658 C C . GLY A 1 84 ? -5.270 4.398 10.605 1.00 91.62 84 GLY A C 1
ATOM 659 O O . GLY A 1 84 ? -5.308 5.212 9.678 1.00 91.62 84 GLY A O 1
ATOM 660 N N . PRO A 1 85 ? -4.376 4.492 11.610 1.00 91.25 85 PRO A N 1
ATOM 661 C CA . PRO A 1 85 ? -3.305 5.487 11.628 1.00 91.25 85 PRO A CA 1
ATOM 662 C C . PRO A 1 85 ? -2.126 5.116 10.718 1.00 91.25 85 PRO A C 1
ATOM 664 O O . PRO A 1 85 ? -1.320 5.989 10.415 1.00 91.25 85 PRO A O 1
ATOM 667 N N . LEU A 1 86 ? -2.006 3.852 10.298 1.00 94.25 86 LEU A N 1
ATOM 668 C CA . LEU A 1 86 ? -0.892 3.380 9.482 1.00 94.25 86 LEU A CA 1
ATOM 669 C C . LEU A 1 86 ? -1.061 3.825 8.028 1.00 94.25 86 LEU A C 1
ATOM 671 O O . LEU A 1 86 ? -2.123 3.654 7.421 1.00 94.25 86 LEU A O 1
ATOM 675 N N . ARG A 1 87 ? 0.027 4.346 7.467 1.00 96.00 87 ARG A N 1
ATOM 676 C CA . ARG A 1 87 ? 0.191 4.685 6.058 1.00 96.00 87 ARG A CA 1
ATOM 677 C C . ARG A 1 87 ? 1.457 4.029 5.529 1.00 96.00 87 ARG A C 1
ATOM 679 O O . ARG A 1 87 ? 2.540 4.269 6.063 1.00 96.00 87 ARG A O 1
ATOM 686 N N . GLN A 1 88 ? 1.320 3.230 4.478 1.00 97.06 88 GLN A N 1
ATOM 687 C CA . GLN A 1 88 ? 2.433 2.479 3.896 1.00 97.06 88 GLN A CA 1
ATOM 688 C C . GLN A 1 88 ? 2.175 2.179 2.410 1.00 97.06 88 GLN A C 1
ATOM 690 O O . GLN A 1 88 ? 1.020 1.957 2.041 1.00 97.06 88 GLN A O 1
ATOM 695 N N . PRO A 1 89 ? 3.194 2.166 1.531 1.00 97.38 89 PRO A N 1
ATOM 696 C CA . PRO A 1 89 ? 3.025 1.749 0.141 1.00 97.38 89 PRO A CA 1
ATOM 697 C C . PRO A 1 89 ? 2.418 0.346 0.026 1.00 97.38 89 PRO A C 1
ATOM 699 O O . PRO A 1 89 ? 2.690 -0.526 0.851 1.00 97.38 89 PRO A O 1
ATOM 702 N N . LEU A 1 90 ? 1.612 0.112 -1.011 1.00 96.81 90 LEU A N 1
ATOM 703 C CA . LEU A 1 90 ? 0.797 -1.098 -1.159 1.00 96.81 90 LEU A CA 1
ATOM 704 C C . LEU A 1 90 ? 1.611 -2.386 -1.032 1.00 96.81 90 LEU A C 1
ATOM 706 O O . LEU A 1 90 ? 1.241 -3.280 -0.276 1.00 96.81 90 LEU A O 1
ATOM 710 N N . LEU A 1 91 ? 2.726 -2.479 -1.753 1.00 96.44 91 LEU A N 1
ATOM 711 C CA . LEU A 1 91 ? 3.545 -3.688 -1.734 1.00 96.44 91 LEU A CA 1
ATOM 712 C C . LEU A 1 91 ? 4.329 -3.849 -0.435 1.00 96.44 91 LEU A C 1
ATOM 714 O O . LEU A 1 91 ? 4.509 -4.977 0.004 1.00 96.44 91 LEU A O 1
ATOM 718 N N . ASP A 1 92 ? 4.744 -2.753 0.199 1.00 96.81 92 ASP A N 1
ATOM 719 C CA . ASP A 1 92 ? 5.381 -2.800 1.517 1.00 96.81 92 ASP A CA 1
ATOM 720 C C . ASP A 1 92 ? 4.419 -3.329 2.584 1.00 96.81 92 ASP A C 1
ATOM 722 O O . ASP A 1 92 ? 4.792 -4.202 3.368 1.00 96.81 92 ASP A O 1
ATOM 726 N N . TYR A 1 93 ? 3.163 -2.873 2.546 1.00 97.38 93 TYR A N 1
ATOM 727 C CA . TYR A 1 93 ? 2.095 -3.347 3.424 1.00 97.38 93 TYR A CA 1
ATOM 728 C C . TYR A 1 93 ? 1.781 -4.832 3.194 1.00 97.38 93 TYR A C 1
ATOM 730 O O . TYR A 1 93 ? 1.712 -5.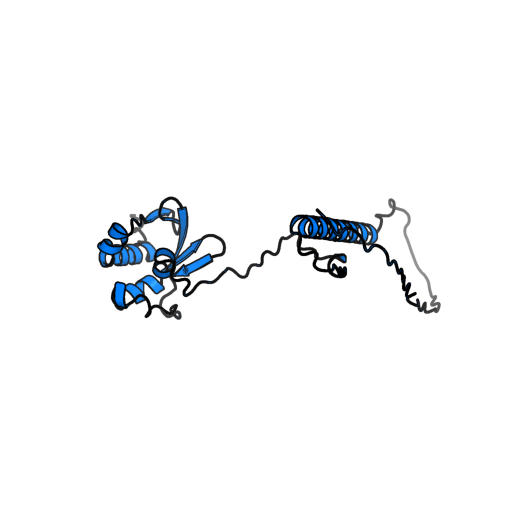613 4.142 1.00 97.38 93 TYR A O 1
ATOM 738 N N . LEU A 1 94 ? 1.630 -5.249 1.931 1.00 96.25 94 LEU A N 1
ATOM 739 C CA . LEU A 1 94 ? 1.319 -6.639 1.574 1.00 96.25 94 LEU A CA 1
ATOM 740 C C . LEU A 1 94 ? 2.455 -7.605 1.934 1.00 96.25 94 LEU A C 1
ATOM 742 O O . LEU A 1 94 ? 2.208 -8.695 2.452 1.00 96.25 94 LEU A O 1
ATOM 746 N N . LEU A 1 95 ? 3.700 -7.203 1.676 1.00 95.50 95 LEU A N 1
ATOM 747 C CA . LEU A 1 95 ? 4.892 -7.994 1.980 1.00 95.50 95 LEU A CA 1
ATOM 748 C C . LEU A 1 95 ? 5.327 -7.893 3.445 1.00 95.50 95 LEU A C 1
ATOM 750 O O . LEU A 1 95 ? 6.195 -8.666 3.849 1.00 95.50 95 LEU A O 1
ATOM 754 N N . GLN A 1 96 ? 4.736 -6.979 4.221 1.00 95.31 96 GLN A N 1
ATOM 755 C CA . GLN A 1 96 ? 5.086 -6.706 5.616 1.00 95.31 96 GLN A CA 1
ATOM 756 C C . GLN A 1 96 ? 6.582 -6.404 5.789 1.00 95.31 96 GLN A C 1
ATOM 758 O O . GLN A 1 96 ? 7.249 -6.936 6.675 1.00 95.31 96 GLN A O 1
ATOM 763 N N . THR A 1 97 ? 7.136 -5.563 4.912 1.00 93.88 97 THR A N 1
ATOM 764 C CA . THR A 1 97 ? 8.578 -5.249 4.912 1.00 93.88 97 THR A CA 1
ATOM 765 C C . THR A 1 97 ? 9.010 -4.392 6.103 1.00 93.88 97 THR A C 1
ATOM 767 O O . THR A 1 97 ? 10.204 -4.313 6.392 1.00 93.88 97 THR A O 1
ATOM 770 N N . GLY A 1 98 ? 8.069 -3.693 6.748 1.00 91.50 98 GLY A N 1
ATOM 771 C CA . GLY A 1 98 ? 8.355 -2.655 7.742 1.00 91.50 98 GLY A CA 1
ATOM 772 C C . GLY A 1 98 ? 8.922 -1.357 7.150 1.00 91.50 98 GLY A C 1
ATOM 773 O O . GLY A 1 98 ? 9.203 -0.412 7.883 1.00 91.50 98 GLY A O 1
ATOM 774 N N . GLN A 1 99 ? 9.124 -1.294 5.830 1.00 91.69 99 GLN A N 1
ATOM 775 C CA . GLN A 1 99 ? 9.682 -0.125 5.152 1.00 91.69 99 GLN A CA 1
ATOM 776 C C . GLN A 1 99 ? 8.586 0.891 4.838 1.00 91.69 99 GLN A C 1
ATOM 778 O O . GLN A 1 99 ? 7.432 0.525 4.608 1.00 91.69 99 GLN A O 1
ATOM 783 N N . ASN A 1 100 ? 8.966 2.171 4.800 1.00 93.56 100 ASN A N 1
ATOM 784 C CA . ASN A 1 100 ? 8.075 3.292 4.479 1.00 93.56 100 ASN A CA 1
ATOM 785 C C . ASN A 1 100 ? 6.812 3.367 5.359 1.00 93.56 100 ASN A C 1
ATOM 787 O O . ASN A 1 100 ? 5.793 3.919 4.938 1.00 93.56 100 ASN A O 1
ATOM 791 N N . GLU A 1 101 ? 6.865 2.813 6.571 1.00 94.00 101 GLU A N 1
ATOM 792 C CA . GLU A 1 101 ? 5.789 2.967 7.538 1.00 94.00 101 GLU A CA 1
ATOM 793 C C . GLU A 1 101 ? 5.761 4.399 8.056 1.00 94.00 101 GLU A C 1
ATOM 795 O O . GLU A 1 101 ? 6.758 4.950 8.526 1.00 94.00 101 GLU A O 1
ATOM 800 N N . SER A 1 102 ? 4.584 5.000 7.994 1.00 92.69 102 SER A N 1
ATOM 801 C CA . SER A 1 102 ? 4.309 6.263 8.653 1.00 92.69 102 SER A CA 1
ATOM 802 C C . SER A 1 102 ? 3.001 6.143 9.411 1.00 92.69 102 SER A C 1
ATOM 804 O O . SER A 1 102 ? 2.041 5.538 8.939 1.00 92.69 102 SER A O 1
ATOM 806 N N . TYR A 1 103 ? 2.970 6.708 10.609 1.00 90.75 103 TYR A N 1
ATOM 807 C CA . TYR A 1 103 ? 1.766 6.775 11.421 1.00 90.75 103 TYR A CA 1
ATOM 808 C C . TYR A 1 103 ? 1.271 8.214 11.390 1.00 90.75 103 TYR A C 1
ATOM 810 O O . TYR A 1 103 ? 2.072 9.147 11.489 1.00 90.75 103 TYR A O 1
ATOM 818 N N . ASP A 1 104 ? -0.035 8.398 11.203 1.00 83.06 104 ASP A N 1
ATOM 819 C CA . ASP A 1 104 ? -0.651 9.715 11.299 1.00 83.06 104 ASP A CA 1
ATOM 820 C C . ASP A 1 104 ? -0.292 10.312 12.668 1.00 83.06 104 ASP A C 1
ATOM 822 O O . ASP A 1 104 ? -0.597 9.734 13.709 1.00 83.06 104 ASP A O 1
ATOM 826 N N . GLN A 1 105 ? 0.429 11.435 12.650 1.00 66.31 105 GLN A N 1
ATOM 827 C CA . GLN A 1 105 ? 0.907 12.121 13.851 1.00 66.31 105 GLN A CA 1
ATOM 828 C C . GLN A 1 105 ? -0.195 12.902 14.557 1.00 66.31 105 GLN A C 1
ATOM 830 O O . GLN A 1 105 ? 0.098 13.577 15.544 1.00 66.31 105 GLN A O 1
ATOM 835 N N . ARG A 1 106 ? -1.452 12.822 14.091 1.00 61.28 106 ARG A N 1
ATOM 836 C CA . ARG A 1 106 ? -2.590 13.066 14.977 1.00 61.28 106 ARG A CA 1
ATOM 837 C C . ARG A 1 106 ? -2.387 12.167 16.170 1.00 61.28 106 ARG A C 1
ATOM 839 O O . ARG A 1 106 ? -2.576 10.954 16.074 1.00 61.28 106 ARG A O 1
ATOM 846 N N . GLY A 1 107 ? -1.885 12.765 17.244 1.00 52.53 107 GLY A N 1
ATOM 847 C CA . GLY A 1 107 ? -1.510 12.020 18.414 1.00 52.53 107 GLY A CA 1
ATOM 848 C C . GLY A 1 107 ? -2.701 11.171 18.821 1.00 52.53 107 GLY A C 1
ATOM 849 O O . GLY A 1 107 ? -3.864 11.476 18.541 1.00 52.53 107 GLY A O 1
ATOM 850 N N . THR A 1 108 ? -2.441 10.179 19.642 1.00 49.75 108 THR A N 1
ATOM 851 C CA . THR A 1 108 ? -3.396 9.866 20.697 1.00 49.75 108 THR A CA 1
ATOM 852 C C . THR A 1 108 ? -3.518 11.070 21.649 1.00 49.75 108 THR A C 1
ATOM 854 O O . THR A 1 108 ? -3.393 10.922 22.862 1.00 49.75 108 THR A O 1
ATOM 857 N N . GLU A 1 109 ? -3.749 12.278 21.125 1.00 52.31 109 GLU A N 1
ATOM 858 C CA . GLU A 1 109 ? -4.559 13.293 21.762 1.00 52.31 109 GLU A CA 1
ATOM 859 C C . GLU A 1 109 ? -5.926 12.630 21.910 1.00 52.31 109 GLU A C 1
ATOM 861 O O . GLU A 1 109 ? -6.862 12.818 21.139 1.00 52.31 109 GLU A O 1
ATOM 866 N N . ASN A 1 110 ? -6.013 11.764 22.927 1.00 48.12 110 ASN A N 1
ATOM 867 C CA . ASN A 1 110 ? -7.206 11.681 23.732 1.00 48.12 110 ASN A CA 1
ATOM 868 C C . ASN A 1 110 ? -7.681 13.134 23.848 1.00 48.12 110 ASN A C 1
ATOM 870 O O . ASN A 1 110 ? -6.935 13.959 24.369 1.00 48.12 110 ASN A O 1
ATOM 874 N N . PRO A 1 111 ? -8.877 13.488 23.367 1.00 50.25 111 PRO A N 1
ATOM 875 C CA . PRO A 1 111 ? -9.441 14.800 23.658 1.00 50.25 111 PRO A CA 1
ATOM 876 C C . PRO A 1 111 ? -9.617 15.002 25.175 1.00 50.25 111 PRO A C 1
ATOM 878 O O . PRO A 1 111 ? -9.793 16.120 25.633 1.00 50.25 111 PRO A O 1
ATOM 881 N N . GLY A 1 112 ? -9.567 13.909 25.950 1.00 48.62 112 GLY A N 1
ATOM 882 C CA . GLY A 1 112 ? -9.389 13.893 27.403 1.00 48.62 112 GLY A CA 1
ATOM 883 C C . GLY A 1 112 ? -7.947 13.611 27.827 1.00 48.62 112 GLY A C 1
ATOM 884 O O . GLY A 1 112 ? -7.725 12.909 28.811 1.00 48.62 112 GLY A O 1
ATOM 885 N N . GLY A 1 113 ? -6.960 14.056 27.046 1.00 42.94 113 GLY A N 1
ATOM 886 C CA . GLY A 1 113 ? -5.582 14.146 27.496 1.00 42.94 113 GLY A CA 1
ATOM 887 C C . GLY A 1 113 ? -5.602 14.882 28.823 1.00 42.94 113 GLY A C 1
ATOM 888 O O . GLY A 1 113 ? -6.392 15.806 29.001 1.00 42.94 113 GLY A O 1
ATOM 889 N N . VAL A 1 114 ? -4.798 14.417 29.772 1.00 48.12 114 VAL A N 1
ATOM 890 C CA . VAL A 1 114 ? -4.611 15.062 31.073 1.00 48.12 114 VAL A CA 1
ATOM 891 C C . VAL A 1 114 ? -3.921 16.412 30.832 1.00 48.12 114 VAL A C 1
ATOM 893 O O . VAL A 1 114 ? -2.720 16.585 31.027 1.00 48.12 114 VAL A O 1
ATOM 896 N N . GLU A 1 115 ? -4.674 17.361 30.290 1.00 46.66 115 GLU A N 1
ATOM 897 C CA . GLU A 1 115 ? -4.394 18.781 30.305 1.00 46.66 115 GLU A CA 1
ATOM 898 C C . GLU A 1 115 ? -4.968 19.293 31.620 1.00 46.66 115 GLU A C 1
ATOM 900 O O . GLU A 1 115 ? -6.139 19.642 31.740 1.00 46.66 115 GLU A O 1
ATOM 905 N N . GLY A 1 116 ? -4.130 19.236 32.649 1.00 51.91 116 GLY A N 1
ATOM 906 C CA . GLY A 1 116 ? -4.502 19.568 34.013 1.00 51.91 116 GLY A CA 1
ATOM 907 C C . GLY A 1 116 ? -3.319 19.420 34.962 1.00 51.91 116 GLY A C 1
ATOM 908 O O . GLY A 1 116 ? -2.256 18.900 34.600 1.00 51.91 116 GLY A O 1
ATOM 909 N N . ALA A 1 117 ? -3.481 19.918 36.187 1.00 50.22 117 ALA A N 1
ATOM 910 C CA . ALA A 1 117 ? -2.447 19.900 37.221 1.00 50.22 117 ALA A CA 1
ATOM 911 C C . ALA A 1 117 ? -1.961 18.483 37.590 1.00 50.22 117 ALA A C 1
ATOM 913 O O . ALA A 1 117 ? -0.882 18.348 38.169 1.00 50.22 117 ALA A O 1
ATOM 914 N N . GLY A 1 118 ? -2.679 17.424 37.191 1.00 49.34 118 GLY A N 1
ATOM 915 C CA . GLY A 1 118 ? -2.248 16.030 37.302 1.00 49.34 118 GLY A CA 1
ATOM 916 C C . GLY A 1 118 ? -0.959 15.698 36.535 1.00 49.34 118 GLY A C 1
ATOM 917 O O . GLY A 1 118 ? -0.292 14.715 36.864 1.00 49.34 118 GLY A O 1
ATOM 918 N N . LYS A 1 119 ? -0.536 16.533 35.570 1.00 51.44 119 LYS A N 1
ATOM 919 C CA . LYS A 1 119 ? 0.767 16.404 34.886 1.00 51.44 119 LYS A CA 1
ATOM 920 C C . LYS A 1 119 ? 1.968 16.701 35.798 1.00 51.44 119 LYS A C 1
ATOM 922 O O . LYS A 1 119 ? 3.076 16.286 35.481 1.00 51.44 119 LYS A O 1
ATOM 927 N N . ILE A 1 120 ? 1.766 17.410 36.911 1.00 56.38 120 ILE A N 1
ATOM 928 C CA . ILE A 1 120 ? 2.847 17.881 37.801 1.00 56.38 120 ILE A CA 1
ATOM 929 C C . ILE A 1 120 ? 3.152 16.857 38.916 1.00 56.38 120 ILE A C 1
ATOM 931 O O . ILE A 1 120 ? 4.081 17.039 39.699 1.00 56.38 120 ILE A O 1
ATOM 935 N N . ILE A 1 121 ? 2.403 15.751 38.997 1.00 57.22 121 ILE A N 1
ATOM 936 C CA . ILE A 1 121 ? 2.614 14.736 40.034 1.00 57.22 121 ILE A CA 1
ATOM 937 C C . ILE A 1 121 ? 3.640 13.703 39.558 1.00 57.22 121 ILE A C 1
ATOM 939 O O . ILE A 1 121 ? 3.305 12.740 38.857 1.00 57.22 121 ILE A O 1
ATOM 943 N N . ASP A 1 122 ? 4.889 13.905 39.974 1.00 60.47 122 ASP A N 1
ATOM 944 C CA . ASP A 1 122 ? 5.952 12.909 39.860 1.00 60.47 122 ASP A CA 1
ATOM 945 C C . ASP A 1 122 ? 5.838 11.881 40.990 1.00 60.47 122 ASP A C 1
ATOM 947 O O . ASP A 1 122 ? 5.861 12.208 42.177 1.00 60.47 122 ASP A O 1
ATOM 951 N N . PHE A 1 123 ? 5.734 10.607 40.615 1.00 67.69 123 PHE A N 1
ATOM 952 C CA . PHE A 1 123 ? 5.720 9.495 41.557 1.00 67.69 123 PHE A CA 1
ATOM 953 C C . PHE A 1 123 ? 7.070 8.787 41.526 1.00 67.69 123 PHE A C 1
ATOM 955 O O . PHE A 1 123 ? 7.379 8.066 40.578 1.00 67.69 123 PHE A O 1
ATOM 962 N N . ASN A 1 124 ? 7.861 8.942 42.586 1.00 67.06 124 ASN A N 1
ATOM 963 C CA . ASN A 1 124 ? 9.081 8.162 42.761 1.00 67.06 124 ASN A CA 1
ATOM 964 C C . ASN A 1 124 ? 8.733 6.764 43.300 1.00 67.06 124 ASN A C 1
ATOM 966 O O . ASN A 1 124 ? 8.761 6.525 44.507 1.00 67.06 124 ASN A O 1
ATOM 970 N N . VAL A 1 125 ? 8.330 5.852 42.412 1.00 66.56 125 VAL A N 1
ATOM 971 C CA . VAL A 1 125 ? 8.039 4.455 42.764 1.00 66.56 125 VAL A CA 1
ATOM 972 C C . VAL A 1 125 ? 9.249 3.589 42.439 1.00 66.56 125 VAL A C 1
ATOM 974 O O . VAL A 1 125 ? 9.638 3.468 41.280 1.00 66.56 125 VAL A O 1
ATOM 977 N N . ALA A 1 126 ? 9.827 2.963 43.465 1.00 66.19 126 ALA A N 1
ATOM 978 C CA . ALA A 1 126 ? 10.893 1.986 43.290 1.00 66.19 126 ALA A CA 1
ATOM 979 C C . ALA A 1 126 ? 10.387 0.769 42.496 1.00 66.19 126 ALA A C 1
ATOM 981 O O . ALA A 1 126 ? 9.290 0.265 42.742 1.00 66.19 126 ALA A O 1
ATOM 982 N N . PHE A 1 127 ? 11.196 0.296 41.547 1.00 64.75 127 PHE A N 1
ATOM 983 C CA . PHE A 1 127 ? 10.875 -0.877 40.739 1.00 64.75 127 PHE A CA 1
ATOM 984 C C . PHE A 1 127 ? 10.803 -2.122 41.630 1.00 64.75 127 PHE A C 1
ATOM 986 O O . PHE A 1 127 ? 11.782 -2.473 42.289 1.00 64.75 127 PHE A O 1
ATOM 993 N N . SER A 1 128 ? 9.634 -2.766 41.673 1.00 74.75 128 SER A N 1
ATOM 994 C CA . SER A 1 128 ? 9.393 -3.913 42.558 1.00 74.75 128 SER A CA 1
ATOM 995 C C . SER A 1 128 ? 9.782 -5.251 41.923 1.00 74.75 128 SER A C 1
ATOM 997 O O . SER A 1 128 ? 9.994 -6.221 42.645 1.00 74.75 128 SER A O 1
ATOM 999 N N . GLY A 1 129 ? 9.870 -5.318 40.585 1.00 71.69 129 GLY A N 1
ATOM 1000 C CA . GLY A 1 129 ? 10.120 -6.556 39.842 1.00 71.69 129 GLY A CA 1
ATOM 1001 C C . GLY A 1 129 ? 8.916 -7.503 39.786 1.00 71.69 129 GLY A C 1
ATOM 1002 O O . GLY A 1 129 ? 8.963 -8.507 39.076 1.00 71.69 129 GLY A O 1
ATOM 1003 N N . ASP A 1 130 ? 7.831 -7.184 40.498 1.00 76.44 130 ASP A N 1
ATOM 1004 C CA . ASP A 1 130 ? 6.564 -7.900 40.460 1.00 76.44 130 ASP A CA 1
ATOM 1005 C C . ASP A 1 130 ? 5.540 -7.111 39.634 1.00 76.44 130 ASP A C 1
ATOM 1007 O O . ASP A 1 130 ? 5.067 -6.031 40.008 1.00 76.44 130 ASP A O 1
AT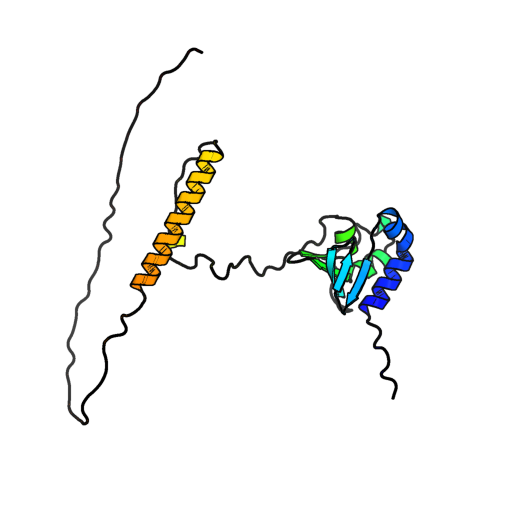OM 1011 N N . ARG A 1 131 ? 5.141 -7.712 38.511 1.00 69.38 131 ARG A N 1
ATOM 1012 C CA . ARG A 1 131 ? 4.161 -7.162 37.573 1.00 69.38 131 ARG A CA 1
ATOM 1013 C C . ARG A 1 131 ? 2.834 -6.797 38.244 1.00 69.38 131 ARG A C 1
ATOM 1015 O O . ARG A 1 131 ? 2.226 -5.792 37.882 1.00 69.38 131 ARG A O 1
ATOM 1022 N N . MET A 1 132 ? 2.347 -7.602 39.189 1.00 74.94 132 MET A N 1
ATOM 1023 C CA . MET A 1 132 ? 1.057 -7.352 39.842 1.00 74.94 132 MET A CA 1
ATOM 1024 C C . MET A 1 132 ? 1.121 -6.139 40.765 1.00 74.94 132 MET A C 1
ATOM 1026 O O . MET A 1 132 ? 0.139 -5.402 40.890 1.00 74.94 132 MET A O 1
ATOM 1030 N N . ILE A 1 133 ? 2.272 -5.922 41.395 1.00 73.94 133 ILE A N 1
ATOM 1031 C CA . ILE A 1 133 ? 2.527 -4.744 42.217 1.00 73.94 133 ILE A CA 1
ATOM 1032 C C . ILE A 1 133 ? 2.621 -3.527 41.297 1.00 73.94 133 ILE A C 1
ATOM 1034 O O . ILE A 1 133 ? 1.853 -2.584 41.458 1.00 73.94 133 ILE A O 1
ATOM 1038 N N . GLU A 1 134 ? 3.422 -3.580 40.241 1.00 81.44 134 GLU A N 1
ATOM 1039 C CA . GLU A 1 134 ? 3.562 -2.476 39.280 1.00 81.44 134 GLU A CA 1
ATOM 1040 C C . GLU A 1 134 ? 2.231 -2.049 38.647 1.00 81.44 134 GLU A C 1
ATOM 1042 O O . GLU A 1 134 ? 1.942 -0.855 38.550 1.00 81.44 134 GLU A O 1
ATOM 1047 N N . MET A 1 135 ? 1.360 -3.004 38.306 1.00 78.31 135 MET A N 1
ATOM 1048 C CA . MET A 1 135 ? 0.016 -2.707 37.800 1.00 78.31 135 MET A CA 1
ATOM 1049 C C . MET A 1 135 ? -0.862 -1.995 38.838 1.00 78.31 135 MET A C 1
ATOM 1051 O O . MET A 1 135 ? -1.602 -1.068 38.491 1.00 78.31 135 MET A O 1
ATOM 1055 N N . LYS A 1 136 ? -0.775 -2.377 40.118 1.00 79.25 136 LYS A N 1
ATOM 1056 C CA . LYS A 1 136 ? -1.478 -1.674 41.204 1.00 79.25 136 LYS A CA 1
ATOM 1057 C C . LYS A 1 136 ? -0.936 -0.261 41.392 1.00 79.25 136 LYS A C 1
ATOM 1059 O O . LYS A 1 136 ? -1.728 0.669 41.509 1.00 79.25 136 LYS A O 1
ATOM 1064 N N . HIS A 1 137 ? 0.384 -0.087 41.358 1.00 78.06 137 HIS A N 1
ATOM 1065 C CA . HIS A 1 137 ? 1.015 1.230 41.436 1.00 78.06 137 HIS A CA 1
ATOM 1066 C C . HIS A 1 137 ? 0.558 2.129 40.282 1.00 78.06 137 HIS A C 1
ATOM 1068 O O . HIS A 1 137 ? 0.116 3.247 40.530 1.00 78.06 137 HIS A O 1
ATOM 1074 N N . ALA A 1 138 ? 0.557 1.628 39.045 1.00 79.44 138 ALA A N 1
ATOM 1075 C CA . ALA A 1 138 ? 0.055 2.370 37.889 1.00 79.44 138 ALA A CA 1
ATOM 1076 C C . ALA A 1 138 ? -1.429 2.759 38.040 1.00 79.44 138 ALA A C 1
ATOM 1078 O O . ALA A 1 138 ? -1.807 3.888 37.728 1.00 79.44 138 ALA A O 1
ATOM 1079 N N . THR A 1 139 ? -2.258 1.854 38.573 1.00 80.81 139 THR A N 1
ATOM 1080 C CA . THR A 1 139 ? -3.688 2.109 38.824 1.00 80.81 139 THR A CA 1
ATOM 1081 C C . THR A 1 139 ? -3.885 3.230 39.847 1.00 80.81 139 THR A C 1
ATOM 1083 O O . THR A 1 139 ? -4.669 4.148 39.619 1.00 80.81 139 THR A O 1
ATOM 1086 N N . ILE A 1 140 ? -3.140 3.191 40.954 1.00 79.25 140 ILE A N 1
ATOM 1087 C CA . ILE A 1 140 ? -3.208 4.211 42.009 1.00 79.25 140 ILE A CA 1
ATOM 1088 C C . ILE A 1 140 ? -2.723 5.569 41.484 1.00 79.25 140 ILE A C 1
ATOM 1090 O O . ILE A 1 140 ? -3.352 6.589 41.750 1.00 79.25 140 ILE A O 1
ATOM 1094 N N . GLN A 1 141 ? -1.641 5.593 40.702 1.00 78.31 141 GLN A N 1
ATOM 1095 C CA . GLN A 1 141 ? -1.130 6.827 40.098 1.00 78.31 141 GLN A CA 1
ATOM 1096 C C . GLN A 1 141 ? -2.133 7.453 39.123 1.00 78.31 141 GLN A C 1
ATOM 1098 O O . GLN A 1 141 ? -2.315 8.669 39.128 1.00 78.31 141 GLN A O 1
ATOM 1103 N N . ALA A 1 142 ? -2.793 6.638 38.296 1.00 78.19 142 ALA A N 1
ATOM 1104 C CA . ALA A 1 142 ? -3.832 7.113 37.386 1.00 78.19 142 ALA A CA 1
ATOM 1105 C C . ALA A 1 142 ? -5.013 7.730 38.151 1.00 78.19 142 ALA A C 1
ATOM 1107 O O . ALA A 1 142 ? -5.484 8.806 37.787 1.00 78.19 142 ALA A O 1
ATOM 1108 N N . GLU A 1 143 ? -5.438 7.094 39.246 1.00 77.81 143 GLU A N 1
ATOM 1109 C CA . GLU A 1 143 ? -6.520 7.603 40.090 1.00 77.81 143 GLU A CA 1
ATOM 1110 C C . GLU A 1 143 ? -6.147 8.918 40.790 1.00 77.81 143 GLU A C 1
ATOM 1112 O O . GLU A 1 143 ? -6.943 9.854 40.811 1.00 77.81 143 GLU A O 1
ATOM 1117 N N . MET A 1 144 ? -4.919 9.042 41.302 1.00 73.06 144 MET A N 1
ATOM 1118 C CA . MET A 1 144 ? -4.456 10.293 41.915 1.00 73.06 144 MET A CA 1
ATOM 1119 C C . MET A 1 144 ? -4.409 11.454 40.920 1.00 73.06 144 MET A C 1
ATOM 1121 O O . MET A 1 144 ? -4.804 12.566 41.264 1.00 73.06 144 MET A O 1
ATOM 1125 N N . ARG A 1 145 ? -3.979 11.205 39.676 1.00 71.38 145 ARG A N 1
ATOM 1126 C CA . ARG A 1 145 ? -4.021 12.227 38.617 1.00 71.38 145 ARG A CA 1
ATOM 1127 C C . ARG A 1 145 ? -5.454 12.674 38.336 1.00 71.38 145 ARG A C 1
ATOM 1129 O O . ARG A 1 145 ? -5.703 13.871 38.249 1.00 71.38 145 ARG A O 1
ATOM 1136 N N . ARG A 1 146 ? -6.395 11.726 38.293 1.00 71.62 146 ARG A N 1
ATOM 1137 C CA . ARG A 1 146 ? -7.821 12.005 38.083 1.00 71.62 146 ARG A CA 1
ATOM 1138 C C . ARG A 1 146 ? -8.408 12.905 39.173 1.00 71.62 146 ARG A C 1
ATOM 1140 O O . ARG A 1 146 ? -9.080 13.878 38.851 1.00 71.62 146 ARG A O 1
ATOM 1147 N N . ILE A 1 147 ? -8.127 12.615 40.445 1.00 70.12 147 ILE A N 1
ATOM 1148 C CA . ILE A 1 147 ? -8.634 13.412 41.576 1.00 70.12 147 ILE A CA 1
ATOM 1149 C C . ILE A 1 147 ? -8.120 14.856 41.506 1.00 70.12 147 ILE A C 1
ATOM 1151 O O . ILE A 1 147 ? -8.894 15.794 41.686 1.00 70.12 147 ILE A O 1
ATOM 1155 N N . VAL A 1 148 ? -6.830 15.042 41.216 1.00 64.38 148 VAL A N 1
ATOM 1156 C CA . VAL A 1 148 ? -6.223 16.380 41.150 1.00 64.38 148 VAL A CA 1
ATOM 1157 C C . VAL A 1 148 ? -6.770 17.195 39.979 1.00 64.38 148 VAL A C 1
ATOM 1159 O O . VAL A 1 148 ? -7.035 18.388 40.135 1.00 64.38 148 VAL A O 1
ATOM 1162 N N . ASP A 1 149 ? -7.010 16.565 38.831 1.00 60.84 149 ASP A N 1
ATOM 1163 C CA . ASP A 1 149 ? -7.645 17.245 37.701 1.00 60.84 149 ASP A CA 1
ATOM 1164 C C . ASP A 1 149 ? -9.098 17.648 38.017 1.00 60.84 149 ASP A C 1
ATOM 1166 O O . ASP A 1 149 ? -9.527 18.759 37.685 1.00 60.84 149 ASP A O 1
ATOM 1170 N N . GLU A 1 150 ? -9.853 16.802 38.726 1.00 62.53 150 GLU A N 1
ATOM 1171 C CA . GLU A 1 150 ? -11.213 17.124 39.181 1.00 62.53 150 GLU A CA 1
ATOM 1172 C C . GLU A 1 150 ? -11.237 18.267 40.217 1.00 62.53 150 GLU A C 1
ATOM 1174 O O . GLU A 1 150 ? -12.128 19.124 40.178 1.00 62.53 150 GLU A O 1
ATOM 1179 N N . GLU A 1 151 ? -10.260 18.326 41.125 1.00 58.09 151 GLU A N 1
ATOM 1180 C CA . GLU A 1 151 ? -10.172 19.352 42.172 1.00 58.09 151 GLU A CA 1
ATOM 1181 C C . GLU A 1 151 ? -9.800 20.733 41.606 1.00 58.09 151 GLU A C 1
ATOM 1183 O O . GLU A 1 151 ? -10.433 21.739 41.946 1.00 58.09 151 GLU A O 1
ATOM 1188 N N . VAL A 1 152 ? -8.862 20.786 40.655 1.00 56.28 152 VAL A N 1
ATOM 1189 C CA . VAL A 1 152 ? -8.500 22.031 39.955 1.00 56.28 152 VAL A CA 1
ATOM 1190 C C . VAL A 1 152 ? -9.652 22.552 39.100 1.00 56.28 152 VAL A C 1
ATOM 1192 O O . VAL A 1 152 ? -9.893 23.763 39.069 1.00 56.28 152 VAL A O 1
ATOM 1195 N N . THR A 1 153 ? -10.428 21.655 38.488 1.00 55.09 153 THR A N 1
ATOM 1196 C CA . THR A 1 153 ? -11.634 22.026 37.735 1.00 55.09 153 THR A CA 1
ATOM 1197 C C . THR A 1 153 ? -12.707 22.635 38.647 1.00 55.09 153 THR A C 1
ATOM 1199 O O . THR A 1 153 ? -13.383 23.582 38.252 1.00 55.09 153 THR A O 1
ATOM 1202 N N . ARG A 1 154 ? -12.852 22.173 39.900 1.00 55.12 154 ARG A N 1
ATOM 1203 C CA . ARG A 1 154 ? -13.808 22.766 40.860 1.00 55.12 154 ARG A CA 1
ATOM 1204 C C . ARG A 1 154 ? -13.384 24.136 41.390 1.00 55.12 154 ARG A C 1
ATOM 1206 O O . ARG A 1 154 ? -14.255 24.952 41.674 1.00 55.12 154 ARG A O 1
ATOM 1213 N N . MET A 1 155 ? -12.085 24.406 41.518 1.00 52.47 155 MET A N 1
ATOM 1214 C CA . MET A 1 155 ? -11.585 25.694 42.027 1.00 52.47 155 MET A CA 1
ATOM 1215 C C . MET A 1 155 ? -11.573 26.817 40.976 1.00 52.47 155 MET A C 1
ATOM 1217 O O . MET A 1 155 ? -11.527 27.989 41.345 1.00 52.47 155 MET A O 1
ATOM 1221 N N . THR A 1 156 ? -11.632 26.491 39.681 1.00 49.38 156 THR A N 1
ATOM 1222 C CA . THR A 1 156 ? -11.557 27.474 38.580 1.00 49.38 156 THR A CA 1
ATOM 1223 C C . THR A 1 156 ? -12.904 27.869 37.971 1.00 49.38 156 THR A C 1
ATOM 1225 O O . THR A 1 156 ? -12.936 28.747 37.110 1.00 49.38 156 THR A O 1
ATOM 1228 N N . VAL A 1 157 ? -14.030 27.311 38.431 1.00 45.19 157 VAL A N 1
ATOM 1229 C CA . VAL A 1 157 ? -15.364 27.793 38.034 1.00 45.19 157 VAL A CA 1
ATOM 1230 C C . VAL A 1 157 ? -15.745 28.990 38.917 1.00 45.19 157 VAL A C 1
ATOM 1232 O O . VAL A 1 157 ? -16.023 28.793 40.102 1.00 45.19 157 VAL A O 1
ATOM 1235 N N . PRO A 1 158 ? -15.791 30.238 38.401 1.00 43.81 158 PRO A N 1
ATOM 1236 C CA . PRO A 1 158 ? -16.369 31.339 39.154 1.00 43.81 158 PRO A CA 1
ATOM 1237 C C . PRO A 1 158 ? -17.840 31.023 39.424 1.00 43.81 158 PRO A C 1
ATOM 1239 O O . PRO A 1 158 ? -18.616 30.744 38.508 1.00 43.81 158 PRO A O 1
ATOM 1242 N N . SER A 1 159 ? -18.200 31.055 40.705 1.00 44.94 159 SER A N 1
ATOM 1243 C CA . SER A 1 159 ? -19.576 30.963 41.183 1.00 44.94 159 SER A CA 1
ATOM 1244 C C . SER A 1 159 ? -20.475 31.900 40.357 1.00 44.94 159 SER A C 1
ATOM 1246 O O . SER A 1 159 ? -20.185 33.100 40.308 1.00 44.94 159 SER A O 1
ATOM 1248 N N . PRO A 1 160 ? -21.537 31.411 39.685 1.00 45.06 160 PRO A N 1
ATOM 1249 C CA . PRO A 1 160 ? -22.510 32.283 39.050 1.00 45.06 160 PRO A CA 1
ATOM 1250 C C . PRO A 1 160 ? -23.318 32.948 40.161 1.00 45.06 160 PRO A C 1
ATOM 1252 O O . PRO A 1 160 ? -24.283 32.394 40.691 1.00 45.06 160 PRO A O 1
ATOM 1255 N N . ASP A 1 161 ? -22.847 34.126 40.555 1.00 40.50 161 ASP A N 1
ATOM 1256 C CA . ASP A 1 161 ? -23.473 34.936 41.577 1.00 40.50 161 ASP A CA 1
ATOM 1257 C C . ASP A 1 161 ? -24.895 35.338 41.165 1.00 40.50 161 ASP A C 1
ATOM 1259 O O . ASP A 1 161 ? -25.263 35.460 39.991 1.00 40.50 161 ASP A O 1
ATOM 1263 N N . ARG A 1 162 ? -25.695 35.491 42.208 1.00 41.12 162 ARG A N 1
ATOM 1264 C CA . ARG A 1 162 ? -27.129 35.725 42.230 1.00 41.12 162 ARG A CA 1
ATOM 1265 C C . ARG A 1 162 ? -27.602 36.812 41.260 1.00 41.12 162 ARG A C 1
ATOM 1267 O O . ARG A 1 162 ? -27.035 37.890 41.137 1.00 41.12 162 ARG A O 1
ATOM 1274 N N . ALA A 1 163 ? -28.750 36.503 40.665 1.00 41.44 163 ALA A N 1
ATOM 1275 C CA . ALA A 1 163 ? -29.823 37.387 40.219 1.00 41.44 163 ALA A CA 1
ATOM 1276 C C . ALA A 1 163 ? -29.649 38.921 40.398 1.00 41.44 163 ALA A C 1
ATOM 1278 O O . ALA A 1 163 ? -29.620 39.450 41.505 1.00 41.44 163 ALA A O 1
ATOM 1279 N N . ARG A 1 164 ? -29.685 39.600 39.240 1.00 40.81 164 ARG A N 1
ATOM 1280 C CA . ARG A 1 164 ? -30.247 40.935 38.896 1.00 40.81 164 ARG A CA 1
ATOM 1281 C C . ARG A 1 164 ? -31.407 41.447 39.792 1.00 40.81 164 ARG A C 1
ATOM 1283 O O . ARG A 1 164 ? -32.048 40.627 40.443 1.00 40.81 164 ARG A O 1
ATOM 1290 N N . PRO A 1 165 ? -31.947 42.673 39.568 1.00 52.97 165 PRO A N 1
ATOM 1291 C CA . PRO A 1 165 ? -31.381 43.958 39.095 1.00 52.97 165 PRO A CA 1
ATOM 1292 C C . PRO A 1 165 ? -31.877 45.153 39.957 1.00 52.97 165 PRO A C 1
ATOM 1294 O O . PRO A 1 165 ? -32.837 44.994 40.697 1.00 52.97 165 PRO A O 1
ATOM 1297 N N . LEU A 1 166 ? -31.337 46.371 39.799 1.00 38.62 166 LEU A N 1
ATOM 1298 C CA . LEU A 1 166 ? -32.095 47.628 39.998 1.00 38.62 166 LEU A CA 1
ATOM 1299 C C . LEU A 1 166 ? -31.258 48.863 39.636 1.00 38.62 166 LEU A C 1
ATOM 1301 O O . LEU A 1 166 ? -30.104 48.971 40.033 1.00 38.62 166 LEU A O 1
ATOM 1305 N N . GLY A 1 167 ? -31.912 49.833 38.994 1.00 36.38 167 GLY A N 1
ATOM 1306 C CA . GLY A 1 167 ? -31.677 51.246 39.302 1.00 36.38 167 GLY A CA 1
ATOM 1307 C C . GLY A 1 167 ? -30.812 52.025 38.319 1.00 36.38 167 GLY A C 1
ATOM 1308 O O . GLY A 1 167 ? -29.664 51.695 38.066 1.00 36.38 167 GLY A O 1
ATOM 1309 N N . ALA A 1 168 ? -31.389 53.096 37.791 1.00 38.22 168 ALA A N 1
ATOM 1310 C CA . ALA A 1 168 ? -30.823 54.003 36.809 1.00 38.22 168 ALA A CA 1
ATOM 1311 C C . ALA A 1 168 ? -30.020 55.172 37.439 1.00 38.22 168 ALA A C 1
ATOM 1313 O O . ALA A 1 168 ? -30.382 55.647 38.512 1.00 38.22 168 ALA A O 1
ATOM 1314 N N . MET A 1 169 ? -29.076 55.718 36.646 1.00 39.91 169 MET A N 1
ATOM 1315 C CA . MET A 1 169 ? -28.654 57.146 36.571 1.00 39.91 169 MET A CA 1
ATOM 1316 C C . MET A 1 169 ? -27.699 57.690 37.689 1.00 39.91 169 MET A C 1
ATOM 1318 O O . MET A 1 169 ? -27.382 56.955 38.616 1.00 39.91 169 MET A O 1
ATOM 1322 N N . PRO A 1 170 ? -27.095 58.903 37.561 1.00 49.66 170 PRO A N 1
ATOM 1323 C CA . PRO A 1 170 ? -25.738 59.087 37.015 1.00 49.66 170 PRO A CA 1
ATOM 1324 C C . PRO A 1 170 ? -24.809 60.002 37.868 1.00 49.66 170 PRO A C 1
ATOM 1326 O O . PRO A 1 170 ? -25.257 60.755 38.725 1.00 49.66 170 PRO A O 1
ATOM 1329 N N . GLY A 1 171 ? -23.513 60.043 37.527 1.00 34.41 171 GLY A N 1
ATOM 1330 C CA . GLY A 1 171 ? -22.628 61.191 37.797 1.00 34.41 171 GLY A CA 1
ATOM 1331 C C . GLY A 1 171 ? -21.617 61.064 38.949 1.00 34.41 171 GLY A C 1
ATOM 1332 O O . GLY A 1 171 ? -21.913 60.526 40.006 1.00 34.41 171 GLY A O 1
ATOM 1333 N N . GLY A 1 172 ? -20.436 61.663 38.737 1.00 34.06 172 GLY A N 1
ATOM 1334 C CA . GLY A 1 172 ? -19.624 62.264 39.805 1.00 34.06 172 GLY A CA 1
ATOM 1335 C C . GLY A 1 172 ? -18.415 61.485 40.346 1.00 34.06 172 GLY A C 1
ATOM 1336 O O . GLY A 1 172 ? -18.564 60.597 41.165 1.00 34.06 172 GLY A O 1
ATOM 1337 N N . GLN A 1 173 ? -17.225 61.955 39.949 1.00 37.53 173 GLN A N 1
ATOM 1338 C CA . GLN A 1 173 ? -15.985 62.128 40.735 1.00 37.53 173 GLN A CA 1
ATOM 1339 C C . GLN A 1 173 ? -15.310 60.975 41.524 1.00 37.53 173 GLN A C 1
ATOM 1341 O O . GLN A 1 173 ? -15.828 60.448 42.494 1.00 37.53 173 GLN A O 1
ATOM 1346 N N . VAL A 1 174 ? -14.018 60.818 41.179 1.00 42.59 174 VAL A N 1
ATOM 1347 C CA . VAL A 1 174 ? -12.811 60.776 42.043 1.00 42.59 174 VAL A CA 1
ATOM 1348 C C . VAL A 1 174 ? -12.708 59.690 43.121 1.00 42.59 174 VAL A C 1
ATOM 1350 O O . VAL A 1 174 ? -13.422 59.695 44.114 1.00 42.59 174 VAL A O 1
ATOM 1353 N N . GLY A 1 175 ? -11.637 58.892 43.028 1.00 37.38 175 GLY A N 1
ATOM 1354 C CA . GLY A 1 175 ? -11.059 58.224 44.196 1.00 37.38 175 GLY A CA 1
ATOM 1355 C C . GLY A 1 175 ? -10.124 57.067 43.858 1.00 37.38 175 GLY A C 1
ATOM 1356 O O . GLY A 1 175 ? -10.566 55.935 43.721 1.00 37.38 175 GLY A O 1
ATOM 1357 N N . ILE A 1 176 ? -8.820 57.343 43.772 1.00 51.53 176 ILE A N 1
ATOM 1358 C CA . ILE A 1 176 ? -7.768 56.328 43.949 1.00 51.53 176 ILE A CA 1
ATOM 1359 C C . ILE A 1 176 ? -7.758 55.929 45.434 1.00 51.53 176 ILE A C 1
ATOM 1361 O O . ILE A 1 176 ? -7.819 56.821 46.285 1.00 51.53 176 ILE A O 1
ATOM 1365 N N . PRO A 1 177 ? -7.563 54.642 45.768 1.00 51.31 177 PRO A N 1
ATOM 1366 C CA . PRO A 1 177 ? -6.578 54.359 46.809 1.00 51.31 177 PRO A CA 1
ATOM 1367 C C . PRO A 1 177 ? -5.630 53.191 46.499 1.00 51.31 177 PRO A C 1
ATOM 1369 O O . PRO A 1 177 ? -5.919 52.255 45.761 1.00 51.31 177 PRO A O 1
ATOM 1372 N N . ARG A 1 178 ? -4.452 53.327 47.113 1.00 45.41 178 ARG A N 1
ATOM 1373 C CA . ARG A 1 178 ? -3.269 52.465 47.111 1.00 45.41 178 ARG A CA 1
ATOM 1374 C C . ARG A 1 178 ? -3.448 51.170 47.919 1.00 45.41 178 ARG A C 1
ATOM 1376 O O . ARG A 1 178 ? -3.839 51.239 49.078 1.00 45.41 178 ARG A O 1
ATOM 1383 N N . GLY A 1 179 ? -2.870 50.097 47.366 1.00 36.22 179 GLY A N 1
ATOM 1384 C CA . GLY A 1 179 ? -2.023 49.099 48.051 1.00 36.22 179 GLY A CA 1
ATOM 1385 C C . GLY A 1 179 ? -2.723 47.920 48.747 1.00 36.22 179 GLY A C 1
ATOM 1386 O O . GLY A 1 179 ? -3.947 47.897 48.803 1.00 36.22 179 GLY A O 1
ATOM 1387 N N . PRO A 1 180 ? -1.964 46.974 49.346 1.00 51.44 180 PRO A N 1
ATOM 1388 C CA . PRO A 1 180 ? -0.549 46.639 49.145 1.00 51.44 180 PRO A CA 1
ATOM 1389 C C . PRO A 1 180 ? -0.314 45.167 48.721 1.00 51.44 180 PRO A C 1
ATOM 1391 O O . PRO A 1 180 ? -1.203 44.321 48.743 1.00 51.44 180 PRO A O 1
ATOM 1394 N N . SER A 1 181 ? 0.936 44.892 48.345 1.00 52.69 181 SER A N 1
ATOM 1395 C CA . SER A 1 181 ? 1.517 43.593 48.000 1.00 52.69 181 SER A CA 1
ATOM 1396 C C . SER A 1 181 ? 1.317 42.512 49.069 1.00 52.69 181 SER A C 1
ATOM 1398 O O . SER A 1 181 ? 1.582 42.751 50.247 1.00 52.69 181 SER A O 1
ATOM 1400 N N . ALA A 1 182 ? 0.978 41.296 48.637 1.00 46.81 182 ALA A N 1
ATOM 1401 C CA . ALA A 1 182 ? 1.095 40.084 49.439 1.00 46.81 182 ALA A CA 1
ATOM 1402 C C . ALA A 1 182 ? 2.122 39.145 48.790 1.00 46.81 182 ALA A C 1
ATOM 1404 O O . ALA A 1 182 ? 1.882 38.562 47.735 1.00 46.81 182 ALA A O 1
ATOM 1405 N N . SER A 1 183 ? 3.286 39.037 49.431 1.00 49.66 183 SER A N 1
ATOM 1406 C CA . SER A 1 183 ? 4.232 37.940 49.240 1.00 49.66 183 SER A CA 1
ATOM 1407 C C . SER A 1 183 ? 3.712 36.725 50.003 1.00 49.66 183 SER A C 1
ATOM 1409 O O . SER A 1 183 ? 3.422 36.834 51.194 1.00 49.66 183 SER A O 1
ATOM 1411 N N . THR A 1 184 ? 3.630 35.566 49.354 1.00 45.12 184 THR A N 1
ATOM 1412 C CA . THR A 1 184 ? 3.339 34.294 50.027 1.00 45.12 184 THR A CA 1
ATOM 1413 C C . THR A 1 184 ? 4.506 33.340 49.815 1.00 45.12 184 THR A C 1
ATOM 1415 O O . THR A 1 184 ? 4.867 32.988 48.695 1.00 45.12 184 THR A O 1
ATOM 1418 N N . SER A 1 185 ? 5.130 32.993 50.935 1.00 37.94 185 SER A N 1
ATOM 1419 C CA . SER A 1 185 ? 6.202 32.023 51.123 1.00 37.94 185 SER A CA 1
ATOM 1420 C C . SER A 1 185 ? 5.698 30.589 50.950 1.00 37.94 185 SER A C 1
ATOM 1422 O O . SER A 1 185 ? 4.701 30.220 51.570 1.00 37.94 185 SER A O 1
ATOM 1424 N N . TYR A 1 186 ? 6.422 29.766 50.190 1.00 40.25 186 TYR A N 1
ATOM 1425 C CA . TYR A 1 186 ? 6.197 28.321 50.131 1.00 40.25 186 TYR A CA 1
ATOM 1426 C C . TYR A 1 186 ? 6.858 27.622 51.325 1.00 40.25 186 TYR A C 1
ATOM 1428 O O . TYR A 1 186 ? 8.041 27.813 51.607 1.00 40.25 186 TYR A O 1
ATOM 1436 N N . HIS A 1 187 ? 6.058 26.829 52.034 1.00 40.69 187 HIS A N 1
ATOM 1437 C CA . HIS A 1 187 ? 6.443 26.022 53.185 1.00 40.69 187 HIS A CA 1
ATOM 1438 C C . HIS A 1 187 ? 6.810 24.613 52.685 1.00 40.69 187 HIS A C 1
ATOM 1440 O O . HIS A 1 187 ? 5.947 23.877 52.214 1.00 40.69 187 HIS A O 1
ATOM 1446 N N . ASN A 1 188 ? 8.095 24.255 52.746 1.00 39.19 188 ASN A N 1
ATOM 1447 C CA . ASN A 1 188 ? 8.592 22.909 52.452 1.00 39.19 188 ASN A CA 1
ATOM 1448 C C . ASN A 1 188 ? 8.312 22.002 53.659 1.00 39.19 188 ASN A C 1
ATOM 1450 O O . ASN A 1 188 ? 8.961 22.151 54.694 1.00 39.19 188 ASN A O 1
ATOM 1454 N N . MET A 1 189 ? 7.386 21.047 53.537 1.00 40.22 189 MET A N 1
ATOM 1455 C CA . MET A 1 189 ? 7.281 19.935 54.487 1.00 40.22 189 MET A CA 1
ATOM 1456 C C . MET A 1 189 ? 8.075 18.743 53.953 1.00 40.22 189 MET A C 1
ATOM 1458 O O . MET A 1 189 ? 7.601 17.966 53.132 1.00 40.22 189 MET A O 1
ATOM 1462 N N . SER A 1 190 ? 9.308 18.620 54.443 1.00 43.66 190 SER A N 1
ATOM 1463 C CA . SER A 1 190 ? 10.101 17.395 54.362 1.00 43.66 190 SER A CA 1
ATOM 1464 C C . SER A 1 190 ? 9.562 16.404 55.391 1.00 43.66 190 SER A C 1
ATOM 1466 O O . SER A 1 190 ? 9.797 16.579 56.586 1.00 43.66 190 SER A O 1
ATOM 1468 N N . MET A 1 191 ? 8.850 15.367 54.951 1.00 45.16 191 MET A N 1
ATOM 1469 C CA . MET A 1 191 ? 8.611 14.185 55.780 1.00 45.16 191 MET A CA 1
ATOM 1470 C C . MET A 1 191 ? 9.685 13.135 55.502 1.00 45.16 191 MET A C 1
ATOM 1472 O O . MET A 1 191 ? 9.615 12.384 54.533 1.00 45.16 191 MET A O 1
ATOM 1476 N N . SER A 1 192 ? 10.675 13.099 56.391 1.00 53.59 192 SER A N 1
ATOM 1477 C CA . SER A 1 192 ? 11.501 11.921 56.636 1.00 53.59 192 SER A CA 1
ATOM 1478 C C . SER A 1 192 ? 10.671 10.904 57.414 1.00 53.59 192 SER A C 1
ATOM 1480 O O . SER A 1 192 ? 10.159 11.239 58.482 1.00 53.59 192 SER A O 1
ATOM 1482 N N . GLN A 1 193 ? 10.575 9.671 56.922 1.00 53.00 193 GLN A N 1
ATOM 1483 C CA . GLN A 1 193 ? 10.292 8.515 57.768 1.00 53.00 193 GLN A CA 1
ATOM 1484 C C . GLN A 1 193 ? 11.177 7.346 57.348 1.00 53.00 193 GLN A C 1
ATOM 1486 O O . GLN A 1 193 ? 11.004 6.742 56.291 1.00 53.00 193 GLN A O 1
ATOM 1491 N N . ASP A 1 194 ? 12.138 7.071 58.224 1.00 52.88 194 ASP A N 1
ATOM 1492 C CA . ASP A 1 194 ? 12.776 5.779 58.407 1.00 52.88 194 ASP A CA 1
ATOM 1493 C C . ASP A 1 194 ? 11.716 4.705 58.691 1.00 52.88 194 ASP A C 1
ATOM 1495 O O . ASP A 1 194 ? 10.808 4.940 59.489 1.00 52.88 194 ASP A O 1
ATOM 1499 N N . MET A 1 195 ? 11.877 3.498 58.141 1.00 45.88 195 MET A N 1
ATOM 1500 C CA . MET A 1 195 ? 11.760 2.303 58.978 1.00 45.88 195 MET A CA 1
ATOM 1501 C C . MET A 1 195 ? 12.430 1.077 58.351 1.00 45.88 195 MET A C 1
ATOM 1503 O O . MET A 1 195 ? 12.050 0.547 57.311 1.00 45.88 195 MET A O 1
ATOM 1507 N N . GLU A 1 196 ? 13.460 0.666 59.074 1.00 52.66 196 GLU A N 1
ATOM 1508 C CA . GLU A 1 196 ? 14.193 -0.588 59.067 1.00 52.66 196 GLU A CA 1
ATOM 1509 C C . GLU A 1 196 ? 13.293 -1.768 59.511 1.00 52.66 196 GLU A C 1
ATOM 1511 O O . GLU A 1 196 ? 12.170 -1.564 59.972 1.00 52.66 196 GLU A O 1
ATOM 1516 N N . THR A 1 197 ? 13.836 -2.996 59.499 1.00 43.88 197 THR A N 1
ATOM 1517 C CA . THR A 1 197 ? 13.254 -4.287 59.967 1.00 43.88 197 THR A CA 1
ATOM 1518 C C . THR A 1 197 ? 12.371 -5.006 58.927 1.00 43.88 197 THR A C 1
ATOM 1520 O O . THR A 1 197 ? 11.230 -4.650 58.686 1.00 43.88 197 THR A O 1
ATOM 1523 N N . THR A 1 198 ? 12.780 -6.115 58.300 1.00 46.94 198 THR A N 1
ATOM 1524 C CA . THR A 1 198 ? 13.029 -7.390 58.991 1.00 46.94 198 THR A CA 1
ATOM 1525 C C . THR A 1 198 ? 13.806 -8.364 58.095 1.00 46.94 198 THR A C 1
ATOM 1527 O O . THR A 1 198 ? 13.305 -8.860 57.090 1.00 46.94 198 THR A O 1
ATOM 1530 N N . ARG A 1 199 ? 15.029 -8.703 58.524 1.00 51.31 199 ARG A N 1
ATOM 1531 C CA . ARG A 1 199 ? 15.671 -9.995 58.244 1.00 51.31 199 ARG A CA 1
ATOM 1532 C C . ARG A 1 199 ? 14.913 -11.083 59.002 1.00 51.31 199 ARG A C 1
ATOM 1534 O O . ARG A 1 199 ? 14.827 -10.980 60.222 1.00 51.31 199 ARG A O 1
ATOM 1541 N N . ARG A 1 200 ? 14.498 -12.140 58.305 1.00 46.53 200 ARG A N 1
ATOM 1542 C CA . ARG A 1 200 ? 14.526 -13.567 58.699 1.00 46.53 200 ARG A CA 1
ATOM 1543 C C . ARG A 1 200 ? 13.426 -14.283 57.927 1.00 46.53 200 ARG A C 1
ATOM 1545 O O . ARG A 1 200 ? 12.268 -14.033 58.203 1.00 46.53 200 ARG A O 1
ATOM 1552 N N . TYR A 1 201 ? 13.810 -15.143 56.994 1.00 45.69 201 TYR A N 1
ATOM 1553 C CA . TYR A 1 201 ? 13.436 -16.559 56.966 1.00 45.69 201 TYR A CA 1
ATOM 1554 C C . TYR A 1 201 ? 14.359 -17.224 55.934 1.00 45.69 201 TYR A C 1
ATOM 1556 O O . TYR A 1 201 ? 14.142 -17.155 54.731 1.00 45.69 201 TYR A O 1
ATOM 1564 N N . MET A 1 202 ? 15.480 -17.735 56.451 1.00 52.25 202 MET A N 1
ATOM 1565 C CA . MET A 1 202 ? 16.170 -18.900 55.899 1.00 52.25 202 MET A CA 1
ATOM 1566 C C . MET A 1 202 ? 15.303 -20.138 56.185 1.00 52.25 202 MET A C 1
ATOM 1568 O O . MET A 1 202 ? 14.526 -20.120 57.142 1.00 52.25 202 MET A O 1
ATOM 1572 N N . ASP A 1 203 ? 15.546 -21.188 55.406 1.00 46.19 203 ASP A N 1
ATOM 1573 C CA . ASP A 1 203 ? 15.159 -22.588 55.616 1.00 46.19 203 ASP A CA 1
ATOM 1574 C C . ASP A 1 203 ? 13.713 -22.981 55.276 1.00 46.19 203 ASP A C 1
ATOM 1576 O O . ASP A 1 203 ? 12.788 -22.906 56.087 1.00 46.19 203 ASP A O 1
ATOM 1580 N N . GLY A 1 204 ? 13.585 -23.488 54.047 1.00 45.41 204 GLY A N 1
ATOM 1581 C CA . GLY A 1 204 ? 12.492 -24.300 53.518 1.00 45.41 204 GLY A CA 1
ATOM 1582 C C . GLY A 1 204 ? 12.925 -24.931 52.205 1.00 45.41 204 GLY A C 1
ATOM 1583 O O . GLY A 1 204 ? 12.965 -24.180 51.208 1.00 45.41 204 GLY A O 1
#

=== Feature glossary ===
Key to the feature types in this record:

pLDDT. pLDDT is the predicted lDDT-Cα score: AlphaFold's confidence that the local environment of each residue (all inter-atomic distances within 15 Å) is correctly placed. It is a per-residue number between 0 and 100, with higher meaning more reliable.

Radius of gyration, Cα contacts, bounding box. The geometric summary reports three shape descriptors. Rg (radius of gyration) measures how spread out the Cα atoms are about their centre of mass; compact globular proteins have small Rg, elongated or unfolded ones large. Cα contacts (<8 Å, |i−j|>4) count long-range residue pairs in spatial proximity — high for tightly packed folds, near zero for rods or random coil. The bounding-box extents give the protein's footprint along x, y, z in Å.

Backbone torsions (φ/ψ). Backbone dihedral angles. Every residue except chain termini has a φ (preceding-C → N → Cα → C) and a ψ (N → Cα → C → next-N). They are reported in degrees following the IUPAC sign convention. Secondary structure is essentially a statement about which (φ, ψ) basin each residue occupies.

Contact-map, Ramachandran, and PAE plots. Plot images: a contact map (which residues are close in 3D, as an N×N binary image), a Ramachandran scatter (backbone torsion angles, revealing secondary-structure composition at a glance), and — for AlphaFold structures — a PAE heatmap (pairwise prediction confidence).

Predicted aligned error. Predicted Aligned Error (PAE) is an AlphaFold confidence matrix: entry (i, j) is the expected error in the position of residue j, in ångströms, when the prediction is superimposed on the true structure at residue i. Low PAE within a block of residues means that block is internally rigid and well-predicted; high PAE between two blocks means their relative placement is uncertain even if each block individually is confident.

Secondary structure (3-state, P-SEA). Three-state secondary structure (P-SEA) collapses the eight DSSP classes into helix (a), strand (b), and coil (c). P-SEA assigns these from Cα geometry alone — distances and angles — without requiring backbone oxygens, so it works on any Cα trace.

Solvent-accessible surface area. Solvent-accessible surface area (SASA) is the area in Å² traced out by the centre of a 1.4 Å probe sphere (a water molecule) rolled over the protein's van der Waals surface (Shrake–Rupley / Lee–Richards construction). Buried residues have near-zero SASA; fully exposed residues can exceed 200 Å². The total SASA scales roughly with the number of surface residues.

Foldseek 3Di. The Foldseek 3Di string encodes local tertiary geometry as a 20-letter alphabet — one character per residue — derived from the relative positions of nearby Cα atoms. Unlike the amino-acid sequence, 3Di is a direct function of the 3D structure, so two proteins with the same fold have similar 3Di strings even at low sequence identity.

B-factor. For experimental (PDB) struc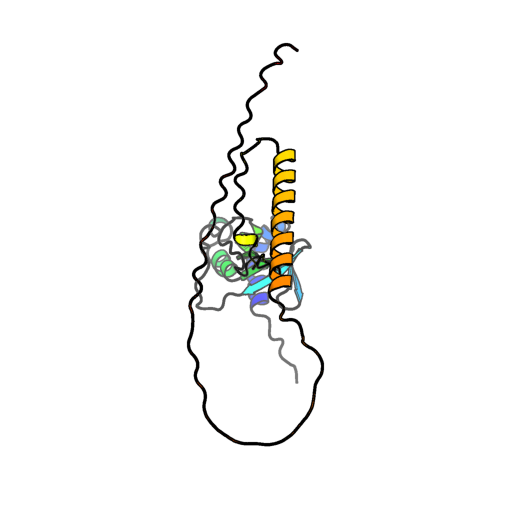tures, the B-factor (temperature factor) quantifies the positional spread of each atom in the crystal — a combination of thermal vibration and static disorder — in units of Å². High B-factors mark flexible loops or poorly resolved regions; low B-factors mark the rigid, well-ordered core.

mmCIF coordinates. The mmCIF block holds the 3D Cartesian coordinates of each backbone atom (N, Cα, C, O) in ångströms. mmCIF is the PDB's canonical archive format — a tagged-loop text representation of the atomic model.

InterPro / GO / CATH / organism. Functional annotations link the protein to curated databases. InterPro entries identify conserved domains and families by matching the sequence against member-database signatures (Pfam, PROSITE, CDD, …). Gene Ontology (GO) terms describe molecular function, biological process, and cellular component in a controlled vocabulary. CATH places the structure in a hierarchical fold classification (Class/Architecture/Topology/Homologous-superfamily). The organism is the source species.

Rendered structure images. Structure images are PyMOL renders from six orthogonal camera directions. Cartoon representation draws helices as coils and strands as arrows; sticks shows the backbone as bonds; surface shows the solvent-excluded envelope. Rainbow coloring maps sequence position to hue (blue→red, N→C); chain coloring assigns a distinct color per polypeptide.

Sequence. This is the polypeptide sequence — one letter per residue, N-terminus first. Length ranges from a few dozen residues for small domains to over a thousand for large multi-domain proteins.

Secondary structure (8-state, DSSP). The SS8 string is DSSP's per-residue secondary-structure call. α-helix (H) means an i→i+4 H-bond ladder; β-strand (E) means the residue participates in a β-sheet; 3₁₀ (G) and π (I) are tighter and wider helices; T/S are turns/ben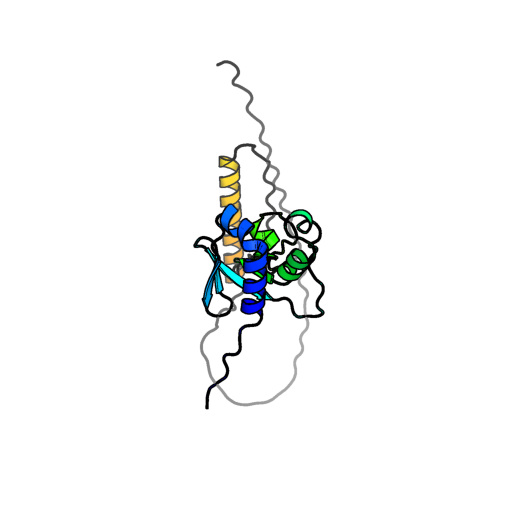ds; '-' is loop.

Nearest PDB structures. Structural nearest neighbors (via Foldseek easy-search vs the PDB). Reported per hit: target PDB id, E-value, and alignment TM-score. A TM-score above ~0.5 is the conventional threshold for 'same fold'.